Protein AF-A0A8S2AQG1-F1 (afdb_monomer_lite)

pLDDT: mean 76.65, std 21.78, range [26.56, 98.38]

Radius of gyration: 37.33 Å; chains: 1; bounding box: 83×59×108 Å

Structure (mmCIF, N/CA/C/O backbone):
data_AF-A0A8S2AQG1-F1
#
_entry.id   AF-A0A8S2AQG1-F1
#
loop_
_atom_site.group_PDB
_atom_site.id
_atom_site.type_symbol
_atom_site.label_atom_id
_atom_site.label_alt_id
_atom_site.label_comp_id
_atom_site.label_asym_id
_atom_site.label_entity_id
_atom_site.label_seq_id
_atom_site.pdbx_PDB_ins_code
_atom_site.Cartn_x
_atom_site.Cartn_y
_atom_site.Cartn_z
_atom_site.occupancy
_atom_site.B_iso_or_equiv
_atom_site.auth_seq_id
_atom_site.auth_comp_id
_atom_site.auth_asym_id
_atom_site.auth_atom_id
_atom_site.pdbx_PDB_model_num
ATOM 1 N N . MET A 1 1 ? 30.130 28.715 -13.729 1.00 34.88 1 MET A N 1
ATOM 2 C CA . MET A 1 1 ? 29.189 28.172 -14.731 1.00 34.88 1 MET A CA 1
ATOM 3 C C . MET A 1 1 ? 29.821 26.899 -15.253 1.00 34.88 1 MET A C 1
ATOM 5 O O . MET A 1 1 ? 30.945 26.994 -15.725 1.00 34.88 1 MET A O 1
ATOM 9 N N . ASN A 1 2 ? 29.183 25.737 -15.102 1.00 41.28 2 ASN A N 1
ATOM 10 C CA . ASN A 1 2 ? 29.690 24.523 -15.745 1.00 41.28 2 ASN A CA 1
ATOM 11 C C . ASN A 1 2 ? 29.276 24.550 -17.214 1.00 41.28 2 ASN A C 1
ATOM 13 O O . ASN A 1 2 ? 28.089 24.684 -17.506 1.00 41.28 2 ASN A O 1
ATOM 17 N N . GLU A 1 3 ? 30.237 24.403 -18.120 1.00 43.09 3 GLU A N 1
ATOM 18 C CA . GLU A 1 3 ? 29.934 24.082 -19.510 1.00 43.09 3 GLU A CA 1
ATOM 19 C C . GLU A 1 3 ? 29.379 22.656 -19.555 1.00 43.09 3 GLU A C 1
ATOM 21 O O . GLU A 1 3 ? 30.086 21.684 -19.279 1.00 43.09 3 GLU A O 1
ATOM 26 N N . THR A 1 4 ? 28.093 22.516 -19.870 1.00 50.84 4 THR A N 1
ATOM 27 C CA . THR A 1 4 ? 27.499 21.211 -20.144 1.00 50.84 4 THR A CA 1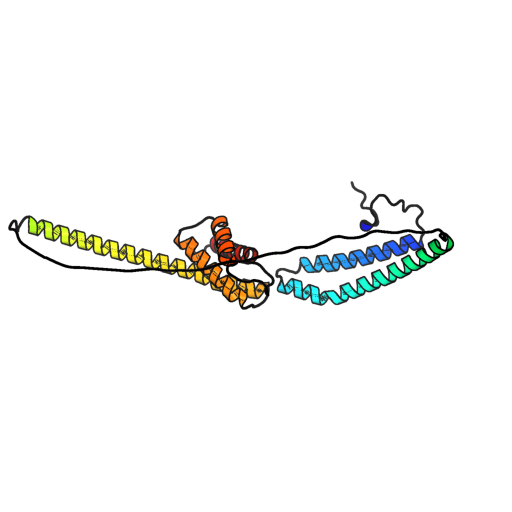
ATOM 28 C C . THR A 1 4 ? 28.125 20.660 -21.420 1.00 50.84 4 THR A C 1
ATOM 30 O O . THR A 1 4 ? 27.960 21.215 -22.507 1.00 50.84 4 THR A O 1
ATOM 33 N N . SER A 1 5 ? 28.893 19.574 -21.292 1.00 61.75 5 SER A N 1
ATOM 34 C CA . SER A 1 5 ? 29.561 18.946 -22.433 1.00 61.75 5 SER A CA 1
ATOM 35 C C . SER A 1 5 ? 28.539 18.601 -23.520 1.00 61.75 5 SER A C 1
ATOM 37 O O . SER A 1 5 ? 27.491 18.032 -23.219 1.00 61.75 5 SER A O 1
ATOM 39 N N . LYS A 1 6 ? 28.869 18.914 -24.785 1.00 72.94 6 LYS A N 1
ATOM 40 C CA . LYS A 1 6 ? 27.999 18.741 -25.970 1.00 72.94 6 LYS A CA 1
ATOM 41 C C . LYS A 1 6 ? 27.266 17.391 -25.999 1.00 72.94 6 LYS A C 1
ATOM 43 O O . LYS A 1 6 ? 26.114 17.334 -26.420 1.00 72.94 6 LYS A O 1
ATOM 48 N N . TRP A 1 7 ? 27.936 16.342 -25.522 1.00 80.50 7 TRP A N 1
ATOM 49 C CA . TRP A 1 7 ? 27.391 15.009 -25.285 1.00 80.50 7 TRP A CA 1
ATOM 50 C C . TRP A 1 7 ? 27.723 14.585 -23.850 1.00 80.50 7 TRP A C 1
ATOM 52 O O . TRP A 1 7 ? 28.860 14.220 -23.549 1.00 80.50 7 TRP A O 1
ATOM 62 N N . TRP A 1 8 ? 26.740 14.667 -22.953 1.00 78.25 8 TRP A N 1
ATOM 63 C CA . TRP A 1 8 ? 26.913 14.427 -21.512 1.00 78.25 8 TRP A CA 1
ATOM 64 C C . TRP A 1 8 ? 27.402 13.002 -21.196 1.00 78.25 8 TRP A C 1
ATOM 66 O O . TRP A 1 8 ? 28.219 12.807 -20.300 1.00 78.25 8 TRP A O 1
ATOM 76 N N . TRP A 1 9 ? 26.969 12.027 -21.997 1.00 79.25 9 TRP A N 1
ATOM 77 C CA . TRP A 1 9 ? 27.280 10.600 -21.889 1.00 79.25 9 TRP A CA 1
ATOM 78 C C . TRP A 1 9 ? 28.687 10.209 -22.381 1.00 79.25 9 TRP A C 1
ATOM 80 O O . TRP A 1 9 ? 29.098 9.069 -22.191 1.00 79.25 9 TRP A O 1
ATOM 90 N N . ILE A 1 10 ? 29.440 11.135 -22.991 1.00 71.06 10 ILE A N 1
ATOM 91 C CA . ILE A 1 10 ? 30.832 10.901 -23.428 1.00 71.06 10 ILE A CA 1
ATOM 92 C C . ILE A 1 10 ? 31.847 11.386 -22.374 1.00 71.06 10 ILE A C 1
ATOM 94 O O . ILE A 1 10 ? 32.982 10.921 -22.349 1.00 71.06 10 ILE A O 1
ATOM 98 N N . GLY A 1 11 ? 31.443 12.273 -21.459 1.00 62.81 11 GLY A N 1
ATOM 99 C CA . GLY A 1 11 ? 32.311 12.799 -20.403 1.00 62.81 11 GLY A CA 1
ATOM 100 C C . GLY A 1 11 ? 33.317 13.863 -20.872 1.00 62.81 11 GLY A C 1
ATOM 101 O O . GLY A 1 11 ? 33.675 13.971 -22.045 1.00 62.81 11 GLY A O 1
ATOM 102 N N . ALA A 1 12 ? 33.789 14.678 -19.924 1.00 61.03 12 ALA A N 1
ATOM 103 C CA . ALA A 1 12 ? 34.512 15.923 -20.210 1.00 61.03 12 ALA A CA 1
ATOM 104 C C . ALA A 1 12 ? 35.933 15.755 -20.799 1.00 61.03 12 ALA A C 1
ATOM 106 O O . ALA A 1 12 ? 36.482 16.710 -21.342 1.00 61.03 12 ALA A O 1
ATOM 107 N N . ASN A 1 13 ? 36.536 14.563 -20.716 1.00 56.25 13 ASN A N 1
ATOM 108 C CA . ASN A 1 13 ? 37.956 14.355 -21.041 1.00 56.25 13 ASN A CA 1
ATOM 109 C C . ASN A 1 13 ? 38.238 13.985 -22.514 1.00 56.25 13 ASN A C 1
ATOM 111 O O . ASN A 1 13 ? 39.394 13.773 -22.884 1.00 56.25 13 ASN A O 1
ATOM 115 N N . HIS A 1 14 ? 37.217 13.906 -23.372 1.00 57.69 14 HIS A N 1
ATOM 116 C CA . HIS A 1 14 ? 37.395 13.547 -24.782 1.00 57.69 14 HIS A CA 1
ATOM 117 C C . HIS A 1 14 ? 37.621 14.789 -25.652 1.00 57.69 14 HIS A C 1
ATOM 119 O O . HIS A 1 14 ? 36.714 15.589 -25.883 1.00 57.69 14 HIS A O 1
ATOM 125 N N . ASN A 1 15 ? 38.840 14.937 -26.181 1.00 58.34 15 ASN A N 1
ATOM 126 C CA . ASN A 1 15 ? 39.226 16.072 -27.022 1.00 58.34 15 ASN A CA 1
ATOM 127 C C . ASN A 1 15 ? 38.617 15.969 -28.438 1.00 58.34 15 ASN A C 1
ATOM 129 O O . ASN A 1 15 ? 39.263 15.553 -29.398 1.00 58.34 15 ASN A O 1
ATOM 133 N N . THR A 1 16 ? 37.346 16.352 -28.558 1.00 59.53 16 THR A N 1
ATOM 134 C CA . THR A 1 16 ? 36.545 16.265 -29.794 1.00 59.53 16 THR A CA 1
ATOM 135 C C . THR A 1 16 ? 36.916 17.293 -30.873 1.00 59.53 16 THR A C 1
ATOM 137 O O . THR A 1 16 ? 36.363 17.230 -31.970 1.00 59.53 16 THR A O 1
ATOM 140 N N . SER A 1 17 ? 37.867 18.200 -30.611 1.00 58.78 17 SER A N 1
ATOM 141 C CA . SER A 1 17 ? 38.255 19.301 -31.515 1.00 58.78 17 SER A CA 1
ATOM 142 C C . SER A 1 17 ? 38.684 18.856 -32.921 1.00 58.78 17 SER A C 1
ATOM 144 O O . SER A 1 17 ? 38.365 19.531 -33.894 1.00 58.78 17 SER A O 1
ATOM 146 N N . ASN A 1 18 ? 39.337 17.693 -33.035 1.00 60.47 18 ASN A N 1
ATOM 147 C CA . ASN A 1 18 ? 39.780 17.097 -34.303 1.00 60.47 18 ASN A CA 1
ATOM 148 C C . ASN A 1 18 ? 38.888 15.924 -34.771 1.00 60.47 18 ASN A C 1
ATOM 150 O O . ASN A 1 18 ? 39.301 15.111 -35.598 1.00 60.47 18 ASN A O 1
ATOM 154 N N . SER A 1 19 ? 37.668 15.801 -34.235 1.00 67.25 19 SER A N 1
ATOM 155 C CA . SER A 1 19 ? 36.697 14.784 -34.661 1.00 67.25 19 SER A CA 1
ATOM 156 C C . SER A 1 19 ? 36.199 15.050 -36.087 1.00 67.25 19 SER A C 1
ATOM 158 O O . SER A 1 19 ? 35.934 16.192 -36.466 1.00 67.25 19 SER A O 1
ATOM 160 N N . SER A 1 20 ? 36.034 13.995 -36.891 1.00 78.50 20 SER A N 1
ATOM 161 C CA . SER A 1 20 ? 35.621 14.136 -38.291 1.00 78.50 20 SER A CA 1
ATOM 162 C C . SER A 1 20 ? 34.205 14.732 -38.423 1.00 78.50 20 SER A C 1
ATOM 164 O O . SER A 1 20 ? 33.371 14.560 -37.524 1.00 78.50 20 SER A O 1
ATOM 166 N N . PRO A 1 21 ? 33.867 15.393 -39.551 1.00 78.50 21 PRO A N 1
ATOM 167 C CA . PRO A 1 21 ? 32.519 15.929 -39.765 1.00 78.50 21 PRO A CA 1
ATOM 168 C C . PRO A 1 21 ? 31.432 14.846 -39.704 1.00 78.50 21 PRO A C 1
ATOM 170 O O . PRO A 1 21 ? 30.365 15.060 -39.132 1.00 78.50 21 PRO A O 1
ATOM 173 N N . TRP A 1 22 ? 31.722 13.652 -40.235 1.00 80.62 22 TRP A N 1
ATOM 174 C CA . TRP A 1 22 ? 30.783 12.530 -40.237 1.00 80.62 22 TRP A CA 1
ATOM 175 C C . TRP A 1 22 ? 30.578 11.933 -38.836 1.00 80.62 22 TRP A C 1
ATOM 177 O O . TRP A 1 22 ? 29.450 11.579 -38.489 1.00 80.62 22 TRP A O 1
ATOM 187 N N . LEU A 1 23 ? 31.627 11.872 -38.005 1.00 79.00 23 LEU A N 1
ATOM 188 C CA . LEU A 1 23 ? 31.519 11.414 -36.618 1.00 79.00 23 LEU A CA 1
ATOM 189 C C . LEU A 1 23 ? 30.743 12.433 -35.776 1.00 79.00 23 LEU A C 1
ATOM 191 O O . LEU A 1 23 ? 29.823 12.049 -35.061 1.00 79.00 23 LEU A O 1
ATOM 195 N N . ASN A 1 24 ? 31.031 13.729 -35.937 1.00 81.12 24 ASN A N 1
ATOM 196 C CA . ASN A 1 24 ? 30.250 14.805 -35.321 1.00 81.12 24 ASN A CA 1
ATOM 197 C C . ASN A 1 24 ? 28.756 14.722 -35.670 1.00 81.12 24 ASN A C 1
ATOM 199 O O . ASN A 1 24 ? 27.926 14.810 -34.770 1.00 81.12 24 ASN A O 1
ATOM 203 N N . SER A 1 25 ? 28.415 14.518 -36.948 1.00 83.81 25 SER A N 1
ATOM 204 C CA . SER A 1 25 ? 27.016 14.374 -37.374 1.00 83.81 25 SER A CA 1
ATOM 205 C C . SER A 1 25 ? 26.358 13.123 -36.789 1.00 83.81 25 SER A C 1
ATOM 207 O O . SER A 1 25 ? 25.208 13.182 -36.366 1.00 83.81 25 SER A O 1
ATOM 209 N N . THR A 1 26 ? 27.081 11.999 -36.738 1.00 80.19 26 THR A N 1
ATOM 210 C CA . THR A 1 26 ? 26.550 10.729 -36.212 1.00 80.19 26 THR A CA 1
ATOM 211 C C . THR A 1 26 ? 26.292 10.823 -34.707 1.00 80.19 26 THR A C 1
ATOM 213 O O . THR A 1 26 ? 25.234 10.425 -34.238 1.00 80.19 26 THR A O 1
ATOM 216 N N . LEU A 1 27 ? 27.227 11.396 -33.943 1.00 82.44 27 LEU A N 1
ATOM 217 C CA . LEU A 1 27 ? 27.075 11.578 -32.497 1.00 82.44 27 LEU A CA 1
ATOM 218 C C . LEU A 1 27 ? 25.964 12.582 -32.147 1.00 82.44 27 LEU A C 1
ATOM 220 O O . LEU A 1 27 ? 25.296 12.412 -31.133 1.00 82.44 27 LEU A O 1
ATOM 224 N N . THR A 1 28 ? 25.715 13.593 -32.989 1.00 84.94 28 THR A N 1
ATOM 225 C CA . THR A 1 28 ? 24.568 14.502 -32.823 1.00 84.94 28 THR A CA 1
ATOM 226 C C . THR A 1 28 ? 23.219 13.821 -33.108 1.00 84.94 28 THR A C 1
ATOM 228 O O . THR A 1 28 ? 22.277 14.077 -32.364 1.00 84.94 28 THR A O 1
ATOM 231 N N . ASP A 1 29 ? 23.114 12.926 -34.100 1.00 84.00 29 ASP A N 1
ATOM 232 C CA . ASP A 1 29 ? 21.899 12.110 -34.322 1.00 84.00 29 ASP A CA 1
ATOM 233 C C . ASP A 1 29 ? 21.635 11.152 -33.147 1.00 84.00 29 ASP A C 1
ATOM 235 O O . ASP A 1 29 ? 20.534 11.122 -32.601 1.00 84.00 29 ASP A O 1
ATOM 239 N N . LEU A 1 30 ? 22.667 10.430 -32.692 1.00 82.88 30 LEU A N 1
ATOM 240 C CA . LEU A 1 30 ? 22.567 9.520 -31.544 1.00 82.88 30 LEU A CA 1
ATOM 241 C C . LEU A 1 30 ? 22.140 10.256 -30.261 1.00 82.88 30 LEU A C 1
ATOM 243 O O . LEU A 1 30 ? 21.283 9.766 -29.528 1.00 82.88 30 LEU A O 1
ATOM 247 N N . ASP A 1 31 ? 22.692 11.443 -30.003 1.00 84.88 31 ASP A N 1
ATOM 248 C CA . ASP A 1 31 ? 22.328 12.281 -28.856 1.00 84.88 31 ASP A CA 1
ATOM 249 C C . ASP A 1 31 ? 20.890 12.822 -28.946 1.00 84.88 31 ASP A C 1
ATOM 251 O O . ASP A 1 31 ? 20.173 12.809 -27.947 1.00 84.88 31 ASP A O 1
ATOM 255 N N . ALA A 1 32 ? 20.429 13.216 -30.138 1.00 86.06 32 ALA A N 1
ATOM 256 C CA . ALA A 1 32 ? 19.040 13.620 -30.359 1.00 86.06 32 ALA A CA 1
ATOM 257 C C . ALA A 1 32 ? 18.056 12.457 -30.135 1.00 86.06 32 ALA A C 1
ATOM 259 O O . ALA A 1 32 ? 17.065 12.625 -29.424 1.00 86.06 32 ALA A O 1
ATOM 260 N N . LYS A 1 33 ? 18.355 11.258 -30.661 1.00 84.62 33 LYS A N 1
ATOM 261 C CA . LYS A 1 33 ? 17.544 10.050 -30.422 1.00 84.62 33 LYS A CA 1
ATOM 262 C C . LYS A 1 33 ? 17.529 9.656 -28.944 1.00 84.62 33 LYS A C 1
ATOM 264 O O . LYS A 1 33 ? 16.470 9.343 -28.414 1.00 84.62 33 LYS A O 1
ATOM 269 N N . THR A 1 34 ? 18.671 9.743 -28.260 1.00 86.56 34 THR A N 1
ATOM 270 C CA . THR A 1 34 ? 18.771 9.470 -26.813 1.00 86.56 34 THR A CA 1
ATOM 271 C C . THR A 1 34 ? 17.936 10.459 -25.994 1.00 86.56 34 THR A C 1
ATOM 273 O O . THR A 1 34 ? 17.280 10.065 -25.035 1.00 86.56 34 THR A O 1
ATOM 276 N N . LYS A 1 35 ? 17.896 11.738 -26.386 1.00 86.38 35 LYS A N 1
ATOM 277 C CA . LYS A 1 35 ? 17.062 12.758 -25.731 1.00 86.38 35 LYS A CA 1
ATOM 278 C C . LYS A 1 35 ? 15.563 12.549 -25.956 1.00 86.38 35 LYS A C 1
ATOM 280 O O . LYS A 1 35 ? 14.801 12.759 -25.023 1.00 86.38 35 LYS A O 1
ATOM 285 N N . GLU A 1 36 ? 15.136 12.093 -27.133 1.00 87.00 36 GLU A N 1
ATOM 286 C CA . GLU A 1 36 ? 13.728 11.726 -27.371 1.00 87.00 36 GLU A CA 1
ATOM 287 C C . GLU A 1 36 ? 13.323 10.445 -26.615 1.00 87.00 36 GLU A C 1
ATOM 289 O O . GLU A 1 36 ? 12.195 10.361 -26.137 1.00 87.00 36 GLU A O 1
ATOM 294 N N . MET A 1 37 ? 14.232 9.475 -26.433 1.00 86.19 37 MET A N 1
ATOM 295 C CA . MET A 1 37 ? 13.995 8.336 -25.529 1.00 86.19 37 MET A CA 1
ATOM 296 C C . MET A 1 37 ? 13.789 8.794 -24.084 1.00 86.19 37 MET A C 1
ATOM 298 O O . MET A 1 37 ? 12.837 8.358 -23.448 1.00 86.19 37 MET A O 1
ATOM 302 N N . LEU A 1 38 ? 14.670 9.668 -23.581 1.00 86.19 38 LEU A N 1
ATOM 303 C CA . LEU A 1 38 ? 14.575 10.204 -22.221 1.00 86.19 38 LEU A CA 1
ATOM 304 C C . LEU A 1 38 ? 13.298 11.022 -22.033 1.00 86.19 38 LEU A C 1
ATOM 306 O O . LEU A 1 38 ? 12.562 10.740 -21.102 1.00 86.19 38 LEU A O 1
ATOM 310 N N . ARG A 1 39 ? 12.960 11.921 -22.969 1.00 85.69 39 ARG A N 1
ATOM 311 C CA . ARG A 1 39 ? 11.704 12.687 -22.924 1.00 85.69 39 ARG A CA 1
ATOM 312 C C . ARG A 1 39 ? 10.478 11.776 -22.826 1.00 85.69 39 ARG A C 1
ATOM 314 O O . ARG A 1 39 ? 9.582 12.060 -22.047 1.00 85.69 39 ARG A O 1
ATOM 321 N N . VAL A 1 40 ? 10.448 10.677 -23.587 1.00 81.31 40 VAL A N 1
ATOM 322 C CA . VAL A 1 40 ? 9.359 9.692 -23.488 1.00 81.31 40 VAL A CA 1
ATOM 323 C C . VAL A 1 40 ? 9.302 9.046 -22.109 1.00 81.31 40 VAL A C 1
ATOM 325 O O . VAL A 1 40 ? 8.200 8.805 -21.646 1.00 81.31 40 VAL A O 1
ATOM 328 N N . ILE A 1 41 ? 10.444 8.756 -21.476 1.00 80.75 41 ILE A N 1
ATOM 329 C CA . ILE A 1 41 ? 10.510 8.144 -20.139 1.00 80.75 41 ILE A CA 1
ATOM 330 C C . ILE A 1 41 ? 10.086 9.145 -19.057 1.00 80.75 41 ILE A C 1
ATOM 332 O O . ILE A 1 41 ? 9.243 8.796 -18.239 1.00 80.75 41 ILE A O 1
ATOM 336 N N . ASP A 1 42 ? 10.596 10.378 -19.095 1.00 79.69 42 ASP A N 1
ATOM 337 C CA . ASP A 1 42 ? 10.219 11.448 -18.161 1.00 79.69 42 ASP A CA 1
ATOM 338 C C . ASP A 1 42 ? 8.693 11.713 -18.228 1.00 79.69 42 ASP A C 1
ATOM 340 O O . ASP A 1 42 ? 8.024 11.828 -17.203 1.00 79.69 42 ASP A O 1
ATOM 344 N N . GLU A 1 43 ? 8.110 11.691 -19.436 1.00 73.94 43 GLU A N 1
ATOM 345 C CA . GLU A 1 43 ? 6.659 11.810 -19.668 1.00 73.94 43 GLU A CA 1
ATOM 346 C C . GLU A 1 43 ? 5.833 10.590 -19.182 1.00 73.94 43 GLU A C 1
ATOM 348 O O . GLU A 1 43 ? 4.614 10.705 -19.071 1.00 73.94 43 GLU A O 1
ATOM 353 N N . LEU A 1 44 ? 6.444 9.437 -18.849 1.00 66.31 44 LEU A N 1
ATOM 354 C CA . LEU A 1 44 ? 5.732 8.308 -18.212 1.00 66.31 44 LEU A CA 1
ATOM 355 C C . LEU A 1 44 ? 5.521 8.508 -16.709 1.00 66.31 44 LEU A C 1
ATOM 357 O O . LEU A 1 44 ? 4.528 8.013 -16.167 1.00 66.31 44 LEU A O 1
ATOM 361 N N . ASP A 1 45 ? 6.473 9.149 -16.029 1.00 62.66 45 ASP A N 1
ATOM 362 C CA . ASP A 1 45 ? 6.471 9.243 -14.568 1.00 62.66 45 ASP A CA 1
ATOM 363 C C . ASP A 1 45 ? 5.574 10.393 -14.069 1.00 62.66 45 ASP A C 1
ATOM 365 O O . ASP A 1 45 ? 4.872 10.212 -13.071 1.00 62.66 45 ASP A O 1
ATOM 369 N N . ASP A 1 46 ? 5.498 11.515 -14.800 1.00 62.47 46 ASP A N 1
ATOM 370 C CA . ASP A 1 46 ? 4.682 12.689 -14.431 1.00 62.47 46 ASP A CA 1
ATOM 371 C C . ASP A 1 46 ? 3.156 12.491 -14.616 1.00 62.47 46 ASP A C 1
ATOM 373 O O . ASP A 1 46 ? 2.372 13.012 -13.823 1.00 62.47 46 ASP A O 1
ATOM 377 N N . GLU A 1 47 ? 2.688 11.721 -15.611 1.00 59.62 47 GLU A N 1
ATOM 378 C CA . GLU A 1 47 ? 1.243 11.421 -15.784 1.00 59.62 47 GLU A CA 1
ATOM 379 C C . GLU A 1 47 ? 0.741 10.288 -14.854 1.00 59.62 47 GLU A C 1
ATOM 381 O O . GLU A 1 47 ? -0.440 9.917 -14.836 1.00 59.62 47 GLU A O 1
ATOM 386 N N . GLY A 1 48 ? 1.650 9.700 -14.076 1.00 60.78 48 GLY A N 1
ATOM 387 C CA . GLY A 1 48 ? 1.457 8.458 -13.344 1.00 60.78 48 GLY A CA 1
ATOM 388 C C . GLY A 1 48 ? 0.960 8.606 -11.907 1.00 60.78 48 GLY A C 1
ATOM 389 O O . GLY A 1 48 ? 1.568 7.976 -11.039 1.00 60.78 48 GLY A O 1
ATOM 390 N N . ASP A 1 49 ? -0.147 9.333 -11.657 1.00 71.31 49 ASP A N 1
ATOM 391 C CA . ASP A 1 49 ? -0.795 9.485 -10.321 1.00 71.31 49 ASP A CA 1
ATOM 392 C C . ASP A 1 49 ? -0.906 8.168 -9.531 1.00 71.31 49 ASP A C 1
ATOM 394 O O . ASP A 1 49 ? -0.997 8.167 -8.307 1.00 71.31 49 ASP A O 1
ATOM 398 N N . SER A 1 50 ? -0.995 7.057 -10.264 1.00 79.88 50 SER A N 1
ATOM 399 C CA . SER A 1 50 ? -1.298 5.730 -9.764 1.00 79.88 50 SER A CA 1
ATOM 400 C C . SER A 1 50 ? -0.513 4.663 -10.526 1.00 79.88 50 SER A C 1
ATOM 402 O O . SER A 1 50 ? -0.345 4.769 -11.747 1.00 79.88 50 SER A O 1
ATOM 404 N N . PHE A 1 51 ? -0.043 3.624 -9.832 1.00 84.19 51 PHE A N 1
ATOM 405 C CA . PHE A 1 51 ? 0.729 2.520 -10.405 1.00 84.19 51 PHE A CA 1
ATOM 406 C C . PHE A 1 51 ? 0.023 1.859 -11.598 1.00 84.19 51 PHE A C 1
ATOM 408 O O . PHE A 1 51 ? 0.657 1.660 -12.636 1.00 84.19 51 PHE A O 1
ATOM 415 N N . MET A 1 52 ? -1.288 1.601 -11.518 1.00 80.56 52 MET A N 1
ATOM 416 C CA . MET A 1 52 ? -2.059 1.028 -12.630 1.00 80.56 52 MET A CA 1
ATOM 417 C C . MET A 1 52 ? -2.031 1.928 -13.880 1.00 80.56 52 MET A C 1
ATOM 419 O O . MET A 1 52 ? -1.879 1.429 -15.000 1.00 80.56 52 MET A O 1
ATOM 423 N N . LYS A 1 53 ? -2.116 3.259 -13.708 1.00 82.06 53 LYS A N 1
ATOM 424 C CA . LYS A 1 53 ? -1.953 4.218 -14.816 1.00 82.06 53 LYS A CA 1
ATOM 425 C C . LYS A 1 53 ? -0.532 4.158 -15.376 1.00 82.06 53 LYS A C 1
ATOM 427 O O . LYS A 1 53 ? -0.367 4.006 -16.582 1.00 82.06 53 LYS A O 1
ATOM 432 N N . ARG A 1 54 ? 0.486 4.232 -14.512 1.00 83.25 54 ARG A N 1
ATOM 433 C CA . ARG A 1 54 ? 1.905 4.266 -14.908 1.00 83.25 54 ARG A CA 1
ATOM 434 C C . ARG A 1 54 ? 2.300 3.007 -15.688 1.00 83.25 54 ARG A C 1
ATOM 436 O O . ARG A 1 54 ? 2.898 3.103 -16.757 1.00 83.25 54 ARG A O 1
ATOM 443 N N . ALA A 1 55 ? 1.855 1.835 -15.229 1.00 83.38 55 ALA A N 1
ATOM 444 C CA . ALA A 1 55 ? 2.023 0.563 -15.931 1.00 83.38 55 ALA A CA 1
ATOM 445 C C . ALA A 1 55 ? 1.330 0.558 -17.309 1.00 83.38 55 ALA A C 1
ATOM 447 O O . ALA A 1 55 ? 1.927 0.127 -18.296 1.00 83.38 55 ALA A O 1
ATOM 448 N N . LYS A 1 56 ? 0.097 1.079 -17.407 1.00 83.94 56 LYS A N 1
ATOM 449 C CA . LYS A 1 56 ? -0.621 1.217 -18.686 1.00 83.94 56 LYS A CA 1
ATOM 450 C C . LYS A 1 56 ? 0.140 2.110 -19.673 1.00 83.94 56 LYS A C 1
ATOM 452 O O . LYS A 1 56 ? 0.393 1.673 -20.795 1.00 83.94 56 LYS A O 1
ATOM 457 N N . ILE A 1 57 ? 0.521 3.323 -19.267 1.00 84.62 57 ILE A N 1
ATOM 458 C CA . ILE A 1 57 ? 1.190 4.299 -20.146 1.00 84.62 57 ILE A CA 1
ATOM 459 C C . ILE A 1 57 ? 2.571 3.765 -20.577 1.00 84.62 57 ILE A C 1
ATOM 461 O O . ILE A 1 57 ? 2.950 3.914 -21.743 1.00 84.62 57 ILE A O 1
ATOM 465 N N . TYR A 1 58 ? 3.279 3.051 -19.689 1.00 84.12 58 TYR A N 1
ATOM 466 C CA . TYR A 1 58 ? 4.495 2.303 -20.027 1.00 84.12 58 TYR A CA 1
ATOM 467 C C . TYR A 1 58 ? 4.248 1.285 -21.151 1.00 84.12 58 TYR A C 1
ATOM 469 O O . TYR A 1 58 ? 4.933 1.337 -22.172 1.00 84.12 58 TYR A O 1
ATOM 477 N N . PHE A 1 59 ? 3.259 0.390 -21.021 1.00 86.25 59 PHE A N 1
ATOM 478 C CA . PHE A 1 59 ? 2.983 -0.621 -22.052 1.00 86.25 59 PHE A CA 1
ATOM 479 C C . PHE A 1 59 ? 2.482 -0.020 -23.375 1.00 86.25 59 PHE A C 1
ATOM 481 O O . PHE A 1 59 ? 2.806 -0.552 -24.437 1.00 86.25 59 PHE A O 1
ATOM 488 N N . GLU A 1 60 ? 1.756 1.101 -23.341 1.00 88.25 60 GLU A N 1
ATOM 489 C CA . GLU A 1 60 ? 1.332 1.830 -24.546 1.00 88.25 60 GLU A CA 1
ATOM 490 C C . GLU A 1 60 ? 2.518 2.493 -25.282 1.00 88.25 60 GLU A C 1
ATOM 492 O O . GLU A 1 60 ? 2.539 2.515 -26.514 1.00 88.25 60 GLU A O 1
ATOM 497 N N . ASN A 1 61 ? 3.543 2.966 -24.561 1.00 86.38 61 ASN A N 1
ATOM 498 C CA . ASN A 1 61 ? 4.742 3.586 -25.146 1.00 86.38 61 ASN A CA 1
ATOM 499 C C . ASN A 1 61 ? 5.898 2.610 -25.430 1.00 86.38 61 ASN A C 1
ATOM 501 O O . ASN A 1 61 ? 6.786 2.921 -26.229 1.00 86.38 61 ASN A O 1
ATOM 505 N N . MET A 1 62 ? 5.892 1.417 -24.834 1.00 89.94 62 MET A N 1
ATOM 506 C CA . MET A 1 62 ? 6.932 0.395 -24.996 1.00 89.94 62 MET A CA 1
ATOM 507 C C . MET A 1 62 ? 7.258 0.060 -26.473 1.00 89.94 62 MET A C 1
ATOM 509 O O . MET A 1 62 ? 8.447 -0.023 -26.795 1.00 89.94 62 MET A O 1
ATOM 513 N N . PRO A 1 63 ? 6.293 -0.008 -27.421 1.00 89.56 63 PRO A N 1
ATOM 514 C CA . PRO A 1 63 ? 6.597 -0.169 -28.848 1.00 89.56 63 PRO A CA 1
ATOM 515 C C . PRO A 1 63 ? 7.367 1.011 -29.463 1.00 89.56 63 PRO A C 1
ATOM 517 O O . PRO A 1 63 ? 8.262 0.794 -30.283 1.00 89.56 63 PRO A O 1
ATOM 520 N N . LYS A 1 64 ? 7.069 2.258 -29.057 1.00 87.44 64 LYS A N 1
ATOM 521 C CA . LYS A 1 64 ? 7.812 3.454 -29.499 1.00 87.44 64 LYS A CA 1
ATOM 522 C C . LYS A 1 64 ? 9.253 3.389 -28.991 1.00 87.44 64 LYS A C 1
ATOM 524 O O . LYS A 1 64 ? 10.184 3.635 -29.756 1.00 87.44 64 LYS A O 1
ATOM 529 N N . LEU A 1 65 ? 9.440 3.017 -27.723 1.00 89.50 65 LEU A N 1
ATOM 530 C CA . LEU A 1 65 ? 10.763 2.890 -27.113 1.00 89.50 65 LEU A CA 1
ATOM 531 C C . LEU A 1 65 ? 11.599 1.787 -27.785 1.00 89.50 65 LEU A C 1
ATOM 533 O O . LEU A 1 65 ? 12.746 2.044 -28.147 1.00 89.50 65 LEU A O 1
ATOM 537 N N . ILE A 1 66 ? 11.017 0.608 -28.051 1.00 91.50 66 ILE A N 1
ATOM 538 C CA . ILE A 1 66 ? 11.676 -0.470 -28.814 1.00 91.50 66 ILE A CA 1
ATOM 539 C C . ILE A 1 66 ? 12.114 0.023 -30.195 1.00 91.50 66 ILE A C 1
ATOM 541 O O . ILE A 1 66 ? 13.277 -0.154 -30.555 1.00 91.50 66 ILE A O 1
ATOM 545 N N . ALA A 1 67 ? 11.224 0.676 -30.951 1.00 91.44 67 ALA A N 1
ATOM 546 C CA . ALA A 1 67 ? 11.546 1.165 -32.290 1.00 91.44 67 ALA A CA 1
ATOM 547 C C . ALA A 1 67 ? 12.735 2.141 -32.274 1.00 91.44 67 ALA A C 1
ATOM 549 O O . ALA A 1 67 ? 13.651 2.005 -33.083 1.00 91.44 67 ALA A O 1
ATOM 550 N N . MET A 1 68 ? 12.775 3.073 -31.313 1.00 87.44 68 MET A N 1
ATOM 551 C CA . MET A 1 68 ? 13.905 3.995 -31.148 1.00 87.44 68 MET A CA 1
ATOM 552 C C . MET A 1 68 ? 15.204 3.268 -30.758 1.00 87.44 68 MET A C 1
ATOM 554 O O . MET A 1 68 ? 16.273 3.628 -31.253 1.00 87.44 68 MET A O 1
ATOM 558 N N . VAL A 1 69 ? 15.138 2.247 -29.894 1.00 91.19 69 VAL A N 1
ATOM 559 C CA . VAL A 1 69 ? 16.310 1.469 -29.446 1.00 91.19 69 VAL A CA 1
ATOM 560 C C . VAL A 1 69 ? 16.867 0.589 -30.566 1.00 91.19 69 VAL A C 1
ATOM 562 O O . VAL A 1 69 ? 18.086 0.513 -30.731 1.00 91.19 69 VAL A O 1
ATOM 565 N N . GLU A 1 70 ? 16.009 -0.014 -31.392 1.00 90.81 70 GLU A N 1
ATOM 566 C CA . GLU A 1 70 ? 16.442 -0.695 -32.614 1.00 90.81 70 GLU A CA 1
ATOM 567 C C . GLU A 1 70 ? 17.165 0.262 -33.567 1.00 90.81 70 GLU A C 1
ATOM 569 O O . GLU A 1 70 ? 18.215 -0.084 -34.109 1.00 90.81 70 GLU A O 1
ATOM 574 N N . ASP A 1 71 ? 16.635 1.470 -33.755 1.00 86.94 71 ASP A N 1
ATOM 575 C CA . ASP A 1 71 ? 17.222 2.492 -34.622 1.00 86.94 71 ASP A CA 1
ATOM 576 C C . ASP A 1 71 ? 18.594 2.964 -34.108 1.00 86.94 71 ASP A C 1
ATOM 578 O O . ASP A 1 71 ? 19.561 3.058 -34.871 1.00 86.94 71 ASP A O 1
ATOM 582 N N . LEU A 1 72 ? 18.711 3.174 -32.791 1.00 86.94 72 LEU A N 1
ATOM 583 C CA . LEU A 1 72 ? 19.970 3.480 -32.109 1.00 86.94 72 LEU A CA 1
ATOM 584 C C . LEU A 1 72 ? 20.989 2.343 -32.291 1.00 86.94 72 LEU A C 1
ATOM 586 O O . LEU A 1 72 ? 22.140 2.596 -32.654 1.00 86.94 72 LEU A O 1
ATOM 590 N N . TYR A 1 73 ? 20.565 1.086 -32.114 1.00 86.50 73 TYR A N 1
ATOM 591 C CA . TYR A 1 73 ? 21.410 -0.092 -32.318 1.00 86.50 73 TYR A CA 1
ATOM 592 C C . TYR A 1 73 ? 21.865 -0.234 -33.777 1.00 86.50 73 TYR A C 1
ATOM 594 O O . TYR A 1 73 ? 23.036 -0.525 -34.029 1.00 86.50 73 TYR A O 1
ATOM 602 N N . ARG A 1 74 ? 20.982 0.013 -34.755 1.00 87.00 74 ARG A N 1
ATOM 603 C CA . ARG A 1 74 ? 21.302 -0.009 -36.195 1.00 87.00 74 ARG A CA 1
ATOM 604 C C . ARG A 1 74 ? 22.347 1.060 -36.542 1.00 87.00 74 ARG A C 1
ATOM 606 O O . ARG A 1 74 ? 23.355 0.732 -37.177 1.00 87.00 74 ARG A O 1
ATOM 613 N N . SER A 1 75 ? 22.173 2.295 -36.063 1.00 85.25 75 SER A N 1
ATOM 614 C CA . SER A 1 75 ? 23.157 3.378 -36.226 1.00 85.25 75 SER A CA 1
ATOM 615 C C . SER A 1 75 ? 24.492 3.057 -35.543 1.00 85.25 75 SER A C 1
ATOM 617 O O . SER A 1 75 ? 25.544 3.144 -36.184 1.00 85.25 75 SER A O 1
ATOM 619 N N . HIS A 1 76 ? 24.474 2.616 -34.281 1.00 83.00 76 HIS A N 1
ATOM 620 C CA . HIS A 1 76 ? 25.684 2.255 -33.539 1.00 83.00 76 HIS A CA 1
ATOM 621 C C . HIS A 1 76 ? 26.431 1.078 -34.185 1.00 83.00 76 HIS A C 1
ATOM 623 O O . HIS A 1 76 ? 27.649 1.127 -34.333 1.00 83.00 76 HIS A O 1
ATOM 629 N N . ARG A 1 77 ? 25.723 0.047 -34.661 1.00 85.38 77 ARG A N 1
ATOM 630 C CA . ARG A 1 77 ? 26.329 -1.083 -35.379 1.00 85.38 77 ARG A CA 1
ATOM 631 C C . ARG A 1 77 ? 26.973 -0.643 -36.696 1.00 85.38 77 ARG A C 1
ATOM 633 O O . ARG A 1 77 ? 28.057 -1.122 -37.015 1.00 85.38 77 ARG A O 1
ATOM 640 N N . SER A 1 78 ? 26.367 0.294 -37.431 1.00 85.19 78 SER A N 1
ATOM 641 C CA . SER A 1 78 ? 26.982 0.879 -38.634 1.00 85.19 78 SER A CA 1
ATOM 642 C C . SER A 1 78 ? 28.238 1.700 -38.310 1.00 85.19 78 SER A C 1
ATOM 644 O O . SER A 1 78 ? 29.216 1.649 -39.059 1.00 85.19 78 SER A O 1
ATOM 646 N N . LEU A 1 79 ? 28.233 2.443 -37.198 1.00 83.31 79 LEU A N 1
ATOM 647 C CA . LEU A 1 79 ? 29.393 3.184 -36.692 1.00 83.31 79 LEU A CA 1
ATOM 648 C C . LEU A 1 79 ? 30.529 2.231 -36.284 1.00 83.31 79 LEU A C 1
ATOM 650 O O . LEU A 1 79 ? 31.654 2.392 -36.757 1.00 83.31 79 LEU A O 1
ATOM 654 N N . ALA A 1 80 ? 30.219 1.202 -35.492 1.00 80.25 80 ALA A N 1
ATOM 655 C CA . ALA A 1 80 ? 31.161 0.168 -35.074 1.00 80.25 80 ALA A CA 1
ATOM 656 C C . ALA A 1 80 ? 31.767 -0.566 -36.279 1.00 80.25 80 ALA A C 1
ATOM 658 O O . ALA A 1 80 ? 32.981 -0.643 -36.381 1.00 80.25 80 ALA A O 1
ATOM 659 N N . GLN A 1 81 ? 30.968 -0.977 -37.270 1.00 83.25 81 GLN A N 1
ATOM 660 C CA . GLN A 1 81 ? 31.481 -1.618 -38.491 1.00 83.25 81 GLN A CA 1
ATOM 661 C C . GLN A 1 81 ? 32.457 -0.727 -39.281 1.00 83.25 81 GLN A C 1
ATOM 663 O O . GLN A 1 81 ? 33.449 -1.223 -39.812 1.00 83.25 81 GLN A O 1
ATOM 668 N N . LYS A 1 82 ? 32.220 0.591 -39.351 1.00 80.88 82 LYS A N 1
ATOM 669 C CA . LYS A 1 82 ? 33.164 1.546 -39.968 1.00 80.88 82 LYS A CA 1
ATOM 670 C C . LYS A 1 82 ? 34.456 1.672 -39.151 1.00 80.88 82 LYS A C 1
ATOM 672 O O . LYS A 1 82 ? 35.533 1.795 -39.731 1.00 80.88 82 LYS A O 1
ATOM 677 N N . HIS A 1 83 ? 34.355 1.613 -37.825 1.00 77.81 83 HIS A N 1
ATOM 678 C CA . HIS A 1 83 ? 35.499 1.638 -36.916 1.00 77.81 83 HIS A CA 1
ATOM 679 C C . HIS A 1 83 ? 36.311 0.331 -36.959 1.00 77.81 83 HIS A C 1
ATOM 681 O O . HIS A 1 83 ? 37.533 0.376 -37.040 1.00 77.81 83 HIS A O 1
ATOM 687 N N . ASP A 1 84 ? 35.652 -0.826 -37.021 1.00 76.56 84 ASP A N 1
ATOM 688 C CA . ASP A 1 84 ? 36.279 -2.141 -37.174 1.00 76.56 84 ASP A CA 1
ATOM 689 C C . ASP A 1 84 ? 37.012 -2.266 -38.511 1.00 76.56 84 ASP A C 1
ATOM 691 O O . ASP A 1 84 ? 38.065 -2.891 -38.574 1.00 76.56 84 ASP A O 1
ATOM 695 N N . LEU A 1 85 ? 36.510 -1.639 -39.582 1.00 78.44 85 LEU A N 1
ATOM 696 C CA . LEU A 1 85 ? 37.242 -1.540 -40.848 1.00 78.44 85 LEU A CA 1
ATOM 697 C C . LEU A 1 85 ? 38.537 -0.724 -40.683 1.00 78.44 85 LEU A C 1
ATOM 699 O O . LEU A 1 85 ? 39.586 -1.177 -41.135 1.00 78.44 85 LEU A O 1
ATOM 703 N N . LEU A 1 86 ? 38.495 0.410 -39.971 1.00 73.75 86 LEU A N 1
ATOM 704 C CA . LEU A 1 86 ? 39.676 1.232 -39.651 1.00 73.75 86 LEU A CA 1
ATOM 705 C C . LEU A 1 86 ? 40.682 0.501 -38.732 1.00 73.75 86 LEU A C 1
ATOM 707 O O . LEU A 1 86 ? 41.894 0.535 -38.979 1.00 73.75 86 LEU A O 1
ATOM 711 N N . ILE A 1 87 ? 40.204 -0.223 -37.714 1.00 69.62 87 ILE A N 1
ATOM 712 C CA . ILE A 1 87 ? 41.043 -1.067 -36.845 1.00 69.62 87 ILE A CA 1
ATOM 713 C C . ILE A 1 87 ? 41.625 -2.247 -37.630 1.00 69.62 87 ILE A C 1
ATOM 715 O O . ILE A 1 87 ? 42.805 -2.558 -37.493 1.00 69.62 87 ILE A O 1
ATOM 719 N N . LYS A 1 88 ? 40.853 -2.899 -38.502 1.00 71.31 88 LYS A N 1
ATOM 720 C CA . LYS A 1 88 ? 41.336 -4.047 -39.284 1.00 71.31 88 LYS A CA 1
ATOM 721 C C . LYS A 1 88 ? 42.335 -3.644 -40.372 1.00 71.31 88 LYS A C 1
ATOM 723 O O . LYS A 1 88 ? 43.169 -4.462 -40.747 1.00 71.31 88 LYS A O 1
ATOM 728 N N . THR A 1 89 ? 42.329 -2.382 -40.810 1.00 57.31 89 THR A N 1
ATOM 729 C CA . THR A 1 89 ? 43.427 -1.796 -41.600 1.00 57.31 89 THR A CA 1
ATOM 730 C C . THR A 1 89 ? 44.673 -1.418 -40.782 1.00 57.31 89 THR A C 1
ATOM 732 O O . THR A 1 89 ? 45.640 -0.950 -41.374 1.00 57.31 89 THR A O 1
ATOM 735 N N . SER A 1 90 ? 44.691 -1.606 -39.452 1.00 56.88 90 SER A N 1
ATOM 736 C CA . SER A 1 90 ? 45.805 -1.174 -38.584 1.00 56.88 90 SER A CA 1
ATOM 737 C C . SER A 1 90 ? 46.300 -2.180 -37.525 1.00 56.88 90 SER A C 1
ATOM 739 O O . SER A 1 90 ? 47.454 -2.068 -37.117 1.00 56.88 90 SER A O 1
ATOM 741 N N . SER A 1 91 ? 45.508 -3.170 -37.090 1.00 50.22 91 SER A N 1
ATOM 742 C CA . SER A 1 91 ? 45.847 -4.033 -35.941 1.00 50.22 91 SER A CA 1
ATOM 743 C C . SER A 1 91 ? 45.780 -5.539 -36.239 1.00 50.22 91 SER A C 1
ATOM 745 O O . SER A 1 91 ? 44.789 -6.214 -35.964 1.00 50.22 91 SER A O 1
ATOM 747 N N . LEU A 1 92 ? 46.879 -6.090 -36.762 1.00 50.69 92 LEU A N 1
ATOM 748 C CA . LEU A 1 92 ? 47.111 -7.538 -36.912 1.00 50.69 92 LEU A CA 1
ATOM 749 C C . LEU A 1 92 ? 47.936 -8.122 -35.733 1.00 50.69 92 LEU A C 1
ATOM 751 O O . LEU A 1 92 ? 48.708 -9.057 -35.923 1.00 50.69 92 LEU A O 1
ATOM 755 N N . ASN A 1 93 ? 47.784 -7.573 -34.513 1.00 45.31 93 ASN A N 1
ATOM 756 C CA . ASN A 1 93 ? 48.745 -7.726 -33.402 1.00 45.31 93 ASN A CA 1
ATOM 757 C C . ASN A 1 93 ? 48.155 -8.252 -32.049 1.00 45.31 93 ASN A C 1
ATOM 759 O O . ASN A 1 93 ? 48.080 -7.496 -31.086 1.00 45.31 93 ASN A O 1
ATOM 763 N N . SER A 1 94 ? 47.858 -9.562 -31.956 1.00 38.41 94 SER A N 1
ATOM 764 C CA . SER A 1 94 ? 47.960 -10.448 -30.746 1.00 38.41 94 SER A CA 1
ATOM 765 C C . SER A 1 94 ? 47.086 -10.252 -29.458 1.00 38.41 94 SER A C 1
ATOM 767 O O . SER A 1 94 ? 46.699 -9.145 -29.109 1.00 38.41 94 SER A O 1
ATOM 769 N N . ASN A 1 95 ? 46.786 -11.353 -28.721 1.00 39.09 95 ASN A N 1
ATOM 770 C CA . ASN A 1 95 ? 45.968 -11.516 -27.466 1.00 39.09 95 ASN A CA 1
ATOM 771 C C . ASN A 1 95 ? 46.202 -12.963 -26.873 1.00 39.09 95 ASN A C 1
ATOM 773 O O . ASN A 1 95 ? 46.793 -13.753 -27.606 1.00 39.09 95 ASN A O 1
ATOM 777 N N . SER A 1 96 ? 45.765 -13.481 -25.692 1.00 44.50 96 SER A N 1
ATOM 778 C CA . SER A 1 96 ? 45.292 -13.010 -24.347 1.00 44.50 96 SER A CA 1
ATOM 779 C C . SER A 1 96 ? 44.973 -14.242 -23.410 1.00 44.50 96 SER A C 1
ATOM 781 O O . SER A 1 96 ? 45.237 -15.364 -23.835 1.00 44.50 96 SER A O 1
ATOM 783 N N . HIS A 1 97 ? 44.347 -14.052 -22.218 1.00 36.47 97 HIS A N 1
ATOM 784 C CA . HIS A 1 97 ? 43.598 -15.041 -21.355 1.00 36.47 97 HIS A CA 1
ATOM 785 C C . HIS A 1 97 ? 44.373 -16.070 -20.453 1.00 36.47 97 HIS A C 1
ATOM 787 O O . HIS A 1 97 ? 45.537 -16.324 -20.737 1.00 36.47 97 HIS A O 1
ATOM 793 N N . ASN A 1 98 ? 43.842 -16.736 -19.380 1.00 48.41 98 ASN A N 1
ATOM 794 C CA . ASN A 1 98 ? 42.699 -16.547 -18.410 1.00 48.41 98 ASN A CA 1
ATOM 795 C C . ASN A 1 98 ? 42.771 -17.455 -17.099 1.00 48.41 98 ASN A C 1
ATOM 797 O O . ASN A 1 98 ? 43.863 -17.581 -16.558 1.00 48.41 98 ASN A O 1
ATOM 801 N N . SER A 1 99 ? 41.650 -17.960 -16.495 1.00 42.97 99 SER A N 1
ATOM 802 C CA . SER A 1 99 ? 41.419 -18.186 -15.011 1.00 42.97 99 SER A CA 1
ATOM 803 C C . SER A 1 99 ? 40.479 -19.392 -14.586 1.00 42.97 99 SER A C 1
ATOM 805 O O . SER A 1 99 ? 39.996 -20.062 -15.493 1.00 42.97 99 SER A O 1
ATOM 807 N N . SER A 1 100 ? 40.223 -19.698 -13.272 1.00 51.81 100 SER A N 1
ATOM 808 C CA . SER A 1 100 ? 39.211 -20.643 -12.611 1.00 51.81 100 SER A CA 1
ATOM 809 C C . SER A 1 100 ? 39.430 -20.789 -11.050 1.00 51.81 100 SER A C 1
ATOM 811 O O . SER A 1 100 ? 40.484 -20.315 -10.632 1.00 51.81 100 SER A O 1
ATOM 813 N N . THR A 1 101 ? 38.696 -21.481 -10.117 1.00 33.56 101 THR A N 1
ATOM 814 C CA . THR A 1 101 ? 37.256 -21.830 -9.758 1.00 33.56 101 THR A CA 1
ATOM 815 C C . THR A 1 101 ? 37.198 -22.557 -8.339 1.00 33.56 101 THR A C 1
ATOM 817 O O . THR A 1 101 ? 38.277 -22.868 -7.835 1.00 33.56 101 THR A O 1
ATOM 820 N N . CYS A 1 102 ? 36.035 -22.804 -7.663 1.00 37.81 102 CYS A N 1
ATOM 821 C CA . CYS A 1 102 ? 35.859 -23.079 -6.185 1.00 37.81 102 CYS A CA 1
ATOM 822 C C . CYS A 1 102 ? 34.798 -24.185 -5.733 1.00 37.81 102 CYS A C 1
ATOM 824 O O . CYS A 1 102 ? 34.606 -25.151 -6.469 1.00 37.81 102 CYS A O 1
ATOM 826 N N . ASP A 1 103 ? 34.139 -24.002 -4.541 1.00 34.88 103 ASP A N 1
ATOM 827 C CA . ASP A 1 103 ? 32.794 -24.474 -4.004 1.00 34.88 103 ASP A CA 1
ATOM 828 C C . ASP A 1 103 ? 32.672 -25.833 -3.199 1.00 34.88 103 ASP A C 1
ATOM 830 O O . ASP A 1 103 ? 33.609 -26.624 -3.271 1.00 34.88 103 ASP A O 1
ATOM 834 N N . GLU A 1 104 ? 31.676 -26.215 -2.332 1.00 34.62 104 GLU A N 1
ATOM 835 C CA . GLU A 1 104 ? 30.278 -25.771 -1.948 1.00 34.62 104 GLU A CA 1
ATOM 836 C C . GLU A 1 104 ? 29.834 -26.049 -0.426 1.00 34.62 104 GLU A C 1
ATOM 838 O O . GLU A 1 104 ? 30.635 -25.755 0.460 1.00 34.62 104 GLU A O 1
ATOM 843 N N . LEU A 1 105 ? 28.594 -26.526 -0.067 1.00 32.50 105 LEU A N 1
ATOM 844 C CA . LEU A 1 105 ? 27.921 -26.574 1.301 1.00 32.50 105 LEU A CA 1
ATOM 845 C C . LEU A 1 105 ? 27.527 -28.014 1.834 1.00 32.50 105 LEU A C 1
ATOM 847 O O . LEU A 1 105 ? 28.236 -28.943 1.461 1.00 32.50 105 LEU A O 1
ATOM 851 N N . ARG A 1 106 ? 26.546 -28.406 2.721 1.00 32.06 106 ARG A N 1
ATOM 852 C CA . ARG A 1 106 ? 25.323 -27.945 3.517 1.00 32.06 106 ARG A CA 1
ATOM 853 C C . ARG A 1 106 ? 24.987 -29.056 4.619 1.00 32.06 106 ARG A C 1
ATOM 855 O O . ARG A 1 106 ? 25.683 -30.062 4.553 1.00 32.06 106 ARG A O 1
ATOM 862 N N . SER A 1 107 ? 24.041 -29.163 5.607 1.00 33.47 107 SER A N 1
ATOM 863 C CA . SER A 1 107 ? 22.921 -28.454 6.350 1.00 33.47 107 SER A CA 1
ATOM 864 C C . SER A 1 107 ? 22.739 -29.084 7.801 1.00 33.47 107 SER A C 1
ATOM 866 O O . SER A 1 107 ? 23.785 -29.495 8.292 1.00 33.47 107 SER A O 1
ATOM 868 N N . GLU A 1 108 ? 21.657 -29.284 8.626 1.00 31.41 108 GLU A N 1
ATOM 869 C CA . GLU A 1 108 ? 20.138 -29.202 8.773 1.00 31.41 108 GLU A CA 1
ATOM 870 C C . GLU A 1 108 ? 19.782 -29.241 10.347 1.00 31.41 108 GLU A C 1
ATOM 872 O O . GLU A 1 108 ? 20.749 -29.037 11.077 1.00 31.41 108 GLU A O 1
ATOM 877 N N . LEU A 1 109 ? 18.642 -29.483 11.088 1.00 26.56 109 LEU A N 1
ATOM 878 C CA . LEU A 1 109 ? 17.163 -29.833 11.046 1.00 26.56 109 LEU A CA 1
ATOM 879 C C . LEU A 1 109 ? 16.464 -29.623 12.482 1.00 26.56 109 LEU A C 1
ATOM 881 O O . LEU A 1 109 ? 17.201 -29.313 13.415 1.00 26.56 109 LEU A O 1
ATOM 885 N N . CYS A 1 110 ? 15.125 -29.825 12.705 1.00 26.97 110 CYS A N 1
ATOM 886 C CA . CYS A 1 110 ? 14.303 -29.639 13.981 1.00 26.97 110 CYS A CA 1
ATOM 887 C C . CYS A 1 110 ? 13.331 -30.845 14.346 1.00 26.97 110 CYS A C 1
ATOM 889 O O . CYS A 1 110 ? 13.465 -31.853 13.656 1.00 26.97 110 CYS A O 1
ATOM 891 N N . GLU A 1 111 ? 12.351 -30.934 15.310 1.00 34.09 111 GLU A N 1
ATOM 892 C CA . GLU A 1 111 ? 11.646 -30.063 16.340 1.00 34.09 111 GLU A CA 1
ATOM 893 C C . GLU A 1 111 ? 11.339 -30.809 17.725 1.00 34.09 111 GLU A C 1
ATOM 895 O O . GLU A 1 111 ? 12.325 -31.335 18.232 1.00 34.09 111 GLU A O 1
ATOM 900 N N . GLU A 1 112 ? 10.209 -30.967 18.504 1.00 28.02 112 GLU A N 1
ATOM 901 C CA . GLU A 1 112 ? 8.696 -30.806 18.522 1.00 28.02 112 GLU A CA 1
ATOM 902 C C . GLU A 1 112 ? 8.046 -30.824 20.001 1.00 28.02 112 GLU A C 1
ATOM 904 O O . GLU A 1 112 ? 8.753 -31.182 20.940 1.00 28.02 112 GLU A O 1
ATOM 909 N N . THR A 1 113 ? 6.701 -30.607 20.213 1.00 27.70 113 THR A N 1
ATOM 910 C CA . THR A 1 113 ? 5.749 -30.980 21.381 1.00 27.70 113 THR A CA 1
ATOM 911 C C . THR A 1 113 ? 5.729 -30.226 22.779 1.00 27.70 113 THR A C 1
ATOM 913 O O . THR A 1 113 ? 6.723 -29.569 23.061 1.00 27.70 113 THR A O 1
ATOM 916 N N . GLU A 1 114 ? 4.754 -30.235 23.766 1.00 31.14 114 GLU A N 1
ATOM 917 C CA . GLU A 1 114 ? 3.254 -30.474 23.977 1.00 31.14 114 GLU A CA 1
ATOM 918 C C . GLU A 1 114 ? 2.681 -30.097 25.434 1.00 31.14 114 GLU A C 1
ATOM 920 O O . GLU A 1 114 ? 3.485 -29.817 26.323 1.00 31.14 114 GLU A O 1
ATOM 925 N N . SER A 1 115 ? 1.337 -30.192 25.709 1.00 27.20 115 SER A N 1
ATOM 926 C CA . SER A 1 115 ? 0.521 -30.152 27.013 1.00 27.20 115 SER A CA 1
ATOM 927 C C . SER A 1 115 ? 0.179 -28.777 27.705 1.00 27.20 115 SER A C 1
ATOM 929 O O . SER A 1 115 ? 0.785 -27.784 27.316 1.00 27.20 115 SER A O 1
ATOM 931 N N . ASP A 1 116 ? -0.744 -28.513 28.689 1.00 26.75 116 ASP A N 1
ATOM 932 C CA . ASP A 1 116 ? -1.739 -29.178 29.633 1.00 26.75 116 ASP A CA 1
ATOM 933 C C . ASP A 1 116 ? -2.910 -28.153 30.021 1.00 26.75 116 ASP A C 1
ATOM 935 O O . ASP A 1 116 ? -2.952 -27.127 29.343 1.00 26.75 116 ASP A O 1
ATOM 939 N N . GLY A 1 117 ? -3.909 -28.173 30.968 1.00 27.23 117 GLY A N 1
ATOM 940 C CA . GLY A 1 117 ? -4.366 -28.900 32.210 1.00 27.23 117 GLY A CA 1
ATOM 941 C C . GLY A 1 117 ? -5.726 -28.343 32.840 1.00 27.23 117 GLY A C 1
ATOM 942 O O . GLY A 1 117 ? -6.435 -27.623 32.139 1.00 27.23 117 GLY A O 1
ATOM 943 N N . GLU A 1 118 ? -6.124 -28.621 34.122 1.00 27.97 118 GLU A N 1
ATOM 944 C CA . GLU A 1 118 ? -7.444 -28.264 34.819 1.00 27.97 118 GLU A CA 1
ATOM 945 C C . GLU A 1 118 ? -7.320 -27.715 36.312 1.00 27.97 118 GLU A C 1
ATOM 947 O O . GLU A 1 118 ? -6.184 -27.451 36.698 1.00 27.97 118 GLU A O 1
ATOM 952 N N . ALA A 1 119 ? -8.287 -27.430 37.252 1.00 29.05 119 ALA A N 1
ATOM 953 C CA . ALA A 1 119 ? -9.719 -27.791 37.579 1.00 29.05 119 ALA A CA 1
ATOM 954 C C . ALA A 1 119 ? -10.520 -26.759 38.514 1.00 29.05 119 ALA A C 1
ATOM 956 O O . ALA A 1 119 ? -10.186 -25.576 38.524 1.00 29.05 119 ALA A O 1
ATOM 957 N N . VAL A 1 120 ? -11.563 -27.171 39.310 1.00 31.02 120 VAL A N 1
ATOM 958 C CA . VAL A 1 120 ? -12.556 -26.364 40.158 1.00 31.02 120 VAL A CA 1
ATOM 959 C C . VAL A 1 120 ? -12.798 -26.914 41.625 1.00 31.02 120 VAL A C 1
ATOM 961 O O . VAL A 1 120 ? -12.096 -27.860 41.966 1.00 31.02 120 VAL A O 1
ATOM 964 N N . ASN A 1 121 ? -13.666 -26.492 42.605 1.00 28.56 121 ASN A N 1
ATOM 965 C CA . ASN A 1 121 ? -14.896 -25.626 42.781 1.00 28.56 121 ASN A CA 1
ATOM 966 C C . ASN A 1 121 ? -14.902 -24.764 44.126 1.00 28.56 121 ASN A C 1
ATOM 968 O O . ASN A 1 121 ? -13.863 -24.154 44.347 1.00 28.56 121 ASN A O 1
ATOM 972 N N . GLU A 1 122 ? -15.858 -24.539 45.090 1.00 30.23 122 GLU A N 1
ATOM 973 C CA . GLU A 1 122 ? -17.195 -25.062 45.573 1.00 30.23 122 GLU A CA 1
ATOM 974 C C . GLU A 1 122 ? -18.084 -24.001 46.384 1.00 30.23 122 GLU A C 1
ATOM 976 O O . GLU A 1 122 ? -18.177 -22.869 45.912 1.00 30.23 122 GLU A O 1
ATOM 981 N N . LYS A 1 123 ? -18.788 -24.294 47.530 1.00 31.19 123 LYS A N 1
ATOM 982 C CA . LYS A 1 123 ? -20.066 -23.608 47.991 1.00 31.19 123 LYS A CA 1
ATOM 983 C C . LYS A 1 123 ? -20.368 -23.191 49.485 1.00 31.19 123 LYS A C 1
ATOM 985 O O . LYS A 1 123 ? -20.009 -23.893 50.422 1.00 31.19 123 LYS A O 1
ATOM 990 N N . ASP A 1 124 ? -21.201 -22.124 49.607 1.00 32.19 124 ASP A N 1
ATOM 991 C CA . ASP A 1 124 ? -22.312 -21.695 50.545 1.00 32.19 124 ASP A CA 1
ATOM 992 C C . ASP A 1 124 ? -22.265 -21.631 52.117 1.00 32.19 124 ASP A C 1
ATOM 994 O O . ASP A 1 124 ? -22.024 -22.643 52.767 1.00 32.19 124 ASP A O 1
ATOM 998 N N . GLN A 1 125 ? -22.754 -20.508 52.727 1.00 32.78 125 GLN A N 1
ATOM 999 C CA . GLN A 1 125 ? -23.745 -20.440 53.863 1.00 32.78 125 GLN A CA 1
ATOM 1000 C C . GLN A 1 125 ? -24.223 -19.002 54.276 1.00 32.78 125 GLN A C 1
ATOM 1002 O O . GLN A 1 125 ? -23.661 -18.015 53.808 1.00 32.78 125 GLN A O 1
ATOM 1007 N N . ILE A 1 126 ? -25.284 -18.876 55.116 1.00 36.22 126 ILE A N 1
ATOM 1008 C CA . ILE A 1 126 ? -26.002 -17.622 55.520 1.00 36.22 126 ILE A CA 1
ATOM 1009 C C . ILE A 1 126 ? -26.430 -17.656 57.014 1.00 36.22 126 ILE A C 1
ATOM 1011 O O . ILE A 1 126 ? -26.920 -18.697 57.451 1.00 36.22 126 ILE A O 1
ATOM 1015 N N . ILE A 1 127 ? -26.338 -16.535 57.764 1.00 33.91 127 ILE A N 1
ATOM 1016 C CA . ILE A 1 127 ? -26.968 -16.307 59.098 1.00 33.91 127 ILE A CA 1
ATOM 1017 C C . ILE A 1 127 ? -27.366 -14.816 59.272 1.00 33.91 127 ILE A C 1
ATOM 1019 O O . ILE A 1 127 ? -26.633 -13.935 58.831 1.00 33.91 127 ILE A O 1
ATOM 1023 N N . GLU A 1 128 ? -28.481 -14.541 59.963 1.00 37.09 128 GLU A N 1
ATOM 1024 C CA . GLU A 1 128 ? -28.988 -13.216 60.400 1.00 37.09 128 GLU A CA 1
ATOM 1025 C C . GLU A 1 128 ? -29.523 -13.343 61.865 1.00 37.09 128 GLU A C 1
ATOM 1027 O O . GLU A 1 128 ? -29.615 -14.469 62.357 1.00 37.09 128 GLU A O 1
ATOM 1032 N N . PHE A 1 129 ? -29.875 -12.332 62.683 1.00 37.06 129 PHE A N 1
ATOM 1033 C CA . PHE A 1 129 ? -30.140 -10.881 62.540 1.00 37.06 129 PHE A CA 1
ATOM 1034 C C . PHE A 1 129 ? -29.647 -10.109 63.809 1.00 37.06 129 PHE A C 1
ATOM 1036 O O . PHE A 1 129 ? -29.090 -10.720 64.721 1.00 37.06 129 PHE A O 1
ATOM 1043 N N . GLY A 1 130 ? -29.925 -8.798 63.9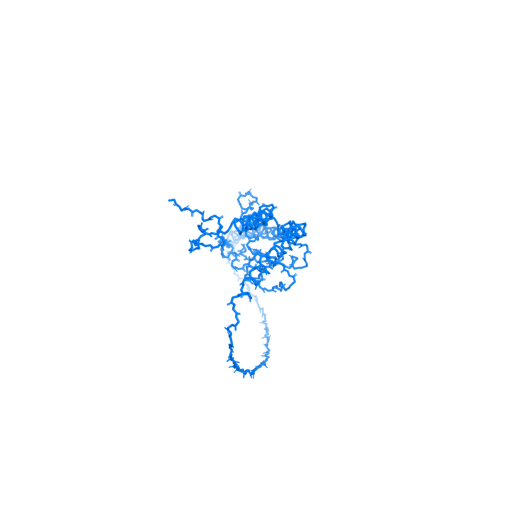29 1.00 35.53 130 GLY A N 1
ATOM 1044 C CA . GLY A 1 130 ? -29.777 -7.975 65.153 1.00 35.53 130 GLY A CA 1
ATOM 1045 C C . GLY A 1 130 ? -30.770 -6.792 65.181 1.00 35.53 130 GLY A C 1
ATOM 1046 O O . GLY A 1 130 ? -31.337 -6.479 64.136 1.00 35.53 130 GLY A O 1
ATOM 1047 N N . ASP A 1 131 ? -31.023 -6.176 66.348 1.00 48.69 131 ASP A N 1
ATOM 1048 C CA . ASP A 1 131 ? -32.082 -5.155 66.535 1.00 48.69 131 ASP A CA 1
ATOM 1049 C C . ASP A 1 131 ? -31.570 -3.780 67.015 1.00 48.69 131 ASP A C 1
ATOM 1051 O O . ASP A 1 131 ? -31.352 -3.541 68.203 1.00 48.69 131 ASP A O 1
ATOM 1055 N N . ASP A 1 132 ? -31.435 -2.863 66.061 1.00 47.81 132 ASP A N 1
ATOM 1056 C CA . ASP A 1 132 ? -31.229 -1.417 66.215 1.00 47.81 132 ASP A CA 1
ATOM 1057 C C . ASP A 1 132 ? -32.108 -0.646 65.198 1.00 47.81 132 ASP A C 1
ATOM 1059 O O . ASP A 1 132 ? -31.731 0.369 64.601 1.00 47.81 132 ASP A O 1
ATOM 1063 N N . GLY A 1 133 ? -33.315 -1.182 64.974 1.00 55.91 133 GLY A N 1
ATOM 1064 C CA . GLY A 1 133 ? -34.162 -0.964 63.799 1.00 55.91 133 GLY A CA 1
ATOM 1065 C C . GLY A 1 133 ? -34.826 0.406 63.624 1.00 55.91 133 GLY A C 1
ATOM 1066 O O . GLY A 1 133 ? -35.924 0.457 63.076 1.00 55.91 133 GLY A O 1
ATOM 1067 N N . GLU A 1 134 ? -34.214 1.512 64.039 1.00 57.06 134 GLU A N 1
ATOM 1068 C CA . GLU A 1 134 ? -34.655 2.874 63.689 1.00 57.06 134 GLU A CA 1
ATOM 1069 C C . GLU A 1 134 ? -33.496 3.672 63.076 1.00 57.06 134 GLU A C 1
ATOM 1071 O O . GLU A 1 134 ? -33.597 4.080 61.918 1.00 57.06 134 GLU A O 1
ATOM 1076 N N . THR A 1 135 ? -32.337 3.716 63.744 1.00 57.59 135 THR A N 1
ATOM 1077 C CA . THR A 1 135 ? -31.065 4.150 63.136 1.00 57.59 135 THR A CA 1
ATOM 1078 C C . THR A 1 135 ? -30.752 3.322 61.890 1.00 57.59 135 THR A C 1
ATOM 1080 O O . THR A 1 135 ? -30.546 3.880 60.813 1.00 57.59 135 THR A O 1
ATOM 1083 N N . MET A 1 136 ? -30.838 1.987 61.990 1.00 66.38 136 MET A N 1
ATOM 1084 C CA . MET A 1 136 ? -30.581 1.103 60.852 1.00 66.38 136 MET A CA 1
ATOM 1085 C C . MET A 1 136 ? -31.641 1.225 59.741 1.00 66.38 136 MET A C 1
ATOM 1087 O O . MET A 1 136 ? -31.340 0.923 58.591 1.00 66.38 136 MET A O 1
ATOM 1091 N N . LYS A 1 137 ? -32.858 1.734 60.012 1.00 69.75 137 LYS A N 1
ATOM 1092 C CA . LYS A 1 137 ? -33.817 2.068 58.936 1.00 69.75 137 LYS A CA 1
ATOM 1093 C C . LYS A 1 137 ? -33.383 3.311 58.165 1.00 69.75 137 LYS A C 1
ATOM 1095 O O . LYS A 1 137 ? -33.421 3.291 56.937 1.00 69.75 137 LYS A O 1
ATOM 1100 N N . GLU A 1 138 ? -32.963 4.372 58.856 1.00 77.62 138 GLU A N 1
ATOM 1101 C CA . GLU A 1 138 ? -32.439 5.563 58.182 1.00 77.62 138 GLU A CA 1
ATOM 1102 C C . GLU A 1 138 ? -31.170 5.251 57.387 1.00 77.62 138 GLU A C 1
ATOM 1104 O O . GLU A 1 138 ? -31.034 5.703 56.252 1.00 77.62 138 GLU A O 1
ATOM 1109 N N . GLU A 1 139 ? -30.252 4.460 57.944 1.00 72.94 139 GLU A N 1
ATOM 1110 C CA . GLU A 1 139 ? -29.034 4.056 57.240 1.00 72.94 139 GLU A CA 1
ATOM 1111 C C . GLU A 1 139 ? -29.334 3.128 56.057 1.00 72.94 139 GLU A C 1
ATOM 1113 O O . GLU A 1 139 ? -28.774 3.333 54.983 1.00 72.94 139 GLU A O 1
ATOM 1118 N N . LEU A 1 140 ? -30.286 2.195 56.177 1.00 73.38 140 LEU A N 1
ATOM 1119 C CA . LEU A 1 140 ? -30.735 1.362 55.056 1.00 73.38 140 LEU A CA 1
ATOM 1120 C C . LEU A 1 140 ? -31.382 2.189 53.932 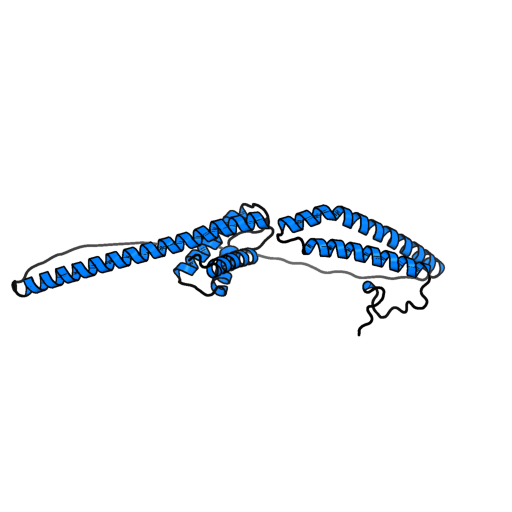1.00 73.38 140 LEU A C 1
ATOM 1122 O O . LEU A 1 140 ? -31.177 1.885 52.756 1.00 73.38 140 LEU A O 1
ATOM 1126 N N . GLU A 1 141 ? -32.135 3.243 54.256 1.00 83.81 141 GLU A N 1
ATOM 1127 C CA . GLU A 1 141 ? -32.736 4.136 53.256 1.00 83.81 141 GLU A CA 1
ATOM 1128 C C . GLU A 1 141 ? -31.675 5.041 52.595 1.00 83.81 141 GLU A C 1
ATOM 1130 O O . GLU A 1 141 ? -31.678 5.201 51.372 1.00 83.81 141 GLU A O 1
ATOM 1135 N N . ARG A 1 142 ? -30.689 5.540 53.361 1.00 84.12 142 ARG A N 1
ATOM 1136 C CA . ARG A 1 142 ? -29.507 6.244 52.820 1.00 84.12 142 ARG A CA 1
ATOM 1137 C C . ARG A 1 142 ? -28.687 5.337 51.897 1.00 84.12 142 ARG A C 1
ATOM 1139 O O . ARG A 1 142 ? -28.364 5.744 50.786 1.00 84.12 142 ARG A O 1
ATOM 1146 N N . LEU A 1 143 ? -28.411 4.097 52.306 1.00 79.81 143 LEU A N 1
ATOM 1147 C CA . LEU A 1 143 ? -27.698 3.097 51.502 1.00 79.81 143 LEU A CA 1
ATOM 1148 C C . LEU A 1 143 ? -28.498 2.681 50.261 1.00 79.81 143 LEU A C 1
ATOM 1150 O O . LEU A 1 143 ? -27.904 2.441 49.208 1.00 79.81 143 LEU A O 1
ATOM 1154 N N . ARG A 1 144 ? -29.836 2.623 50.332 1.00 84.56 144 ARG A N 1
ATOM 1155 C CA . ARG A 1 144 ? -30.699 2.402 49.159 1.00 84.56 144 ARG A CA 1
ATOM 1156 C C . ARG A 1 144 ? -30.571 3.551 48.159 1.00 84.56 144 ARG A C 1
ATOM 1158 O O . ARG A 1 144 ? -30.449 3.291 46.961 1.00 84.56 144 ARG A O 1
ATOM 1165 N N . GLU A 1 145 ? -30.565 4.793 48.633 1.00 87.62 145 GLU A N 1
ATOM 1166 C CA . GLU A 1 145 ? -30.384 5.981 47.795 1.00 87.62 145 GLU A CA 1
ATOM 1167 C C . GLU A 1 145 ? -28.967 6.058 47.202 1.00 87.62 145 GLU A C 1
ATOM 1169 O O . GLU A 1 145 ? -28.813 6.301 46.004 1.00 87.62 145 GLU A O 1
ATOM 1174 N N . GLU A 1 146 ? -27.928 5.740 47.977 1.00 84.50 146 GLU A N 1
ATOM 1175 C CA . GLU A 1 146 ? -26.550 5.658 47.479 1.00 84.50 146 GLU A CA 1
ATOM 1176 C C . GLU A 1 146 ? -26.418 4.574 46.393 1.00 84.50 146 GLU A C 1
ATOM 1178 O O . GLU A 1 146 ? -25.900 4.829 45.304 1.00 84.50 146 GLU A O 1
ATOM 1183 N N . ASN A 1 147 ? -27.006 3.390 46.608 1.00 82.00 147 ASN A N 1
ATOM 1184 C CA . ASN A 1 147 ? -27.094 2.336 45.591 1.00 82.00 147 ASN A CA 1
ATOM 1185 C C . ASN A 1 147 ? -27.907 2.764 44.356 1.00 82.00 147 ASN A C 1
ATOM 1187 O O . ASN A 1 147 ? -27.569 2.372 43.235 1.00 82.00 147 ASN A O 1
ATOM 1191 N N . ARG A 1 148 ? -28.945 3.599 44.510 1.00 91.75 148 ARG A N 1
ATOM 1192 C CA . ARG A 1 148 ? -29.691 4.188 43.383 1.00 91.75 148 ARG A CA 1
ATOM 1193 C C . ARG A 1 148 ? -28.794 5.119 42.560 1.00 91.75 148 ARG A C 1
ATOM 1195 O O . ARG A 1 148 ? -28.818 5.047 41.327 1.00 91.75 148 ARG A O 1
ATOM 1202 N N . VAL A 1 149 ? -27.971 5.936 43.219 1.00 90.75 149 VAL A N 1
ATOM 1203 C CA . VAL A 1 149 ? -26.986 6.821 42.576 1.00 90.75 149 VAL A CA 1
ATOM 1204 C C . VAL A 1 149 ? -25.874 6.016 41.894 1.00 90.75 149 VAL A C 1
ATOM 1206 O O . VAL A 1 149 ? -25.616 6.250 40.712 1.00 90.75 149 VAL A O 1
ATOM 1209 N N . TYR A 1 150 ? -25.283 5.010 42.551 1.00 80.56 150 TYR A N 1
ATOM 1210 C CA . TYR A 1 150 ? -24.308 4.107 41.922 1.00 80.56 150 TYR A CA 1
ATOM 1211 C C . TYR A 1 150 ? -24.894 3.396 40.700 1.00 80.56 150 TYR A C 1
ATOM 1213 O O . TYR A 1 150 ? -24.257 3.360 39.649 1.00 80.56 150 TYR A O 1
ATOM 1221 N N . LYS A 1 151 ? -26.128 2.885 40.784 1.00 87.50 151 LYS A N 1
ATOM 1222 C CA . LYS A 1 151 ? -26.804 2.219 39.660 1.00 87.50 151 LYS A CA 1
ATOM 1223 C C . LYS A 1 151 ? -27.025 3.165 38.474 1.00 87.50 151 LYS A C 1
ATOM 1225 O O . LYS A 1 151 ? -26.836 2.747 37.332 1.00 87.50 151 LYS A O 1
ATOM 1230 N N . LYS A 1 152 ? -27.355 4.439 38.726 1.00 88.19 152 LYS A N 1
ATOM 1231 C CA . LYS A 1 152 ? -27.452 5.483 37.689 1.00 88.19 152 LYS A CA 1
ATOM 1232 C C . LYS A 1 152 ? -26.083 5.787 37.066 1.00 88.19 152 LYS A C 1
ATOM 1234 O O . LYS A 1 152 ? -25.947 5.690 35.850 1.00 88.19 152 LYS A O 1
ATOM 1239 N N . MET A 1 153 ? -25.062 6.033 37.889 1.00 89.38 153 MET A N 1
ATOM 1240 C CA . M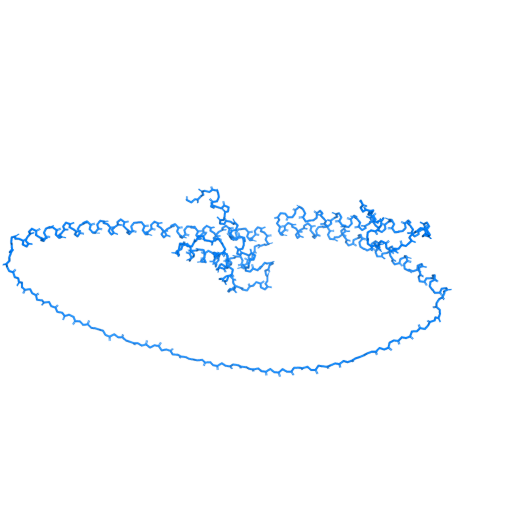ET A 1 153 ? -23.686 6.297 37.448 1.00 89.38 153 MET A CA 1
ATOM 1241 C C . MET A 1 153 ? -23.099 5.129 36.635 1.00 89.38 153 MET A C 1
ATOM 1243 O O . MET A 1 153 ? -22.417 5.344 35.636 1.00 89.38 153 MET A O 1
ATOM 1247 N N . MET A 1 154 ? -23.369 3.882 37.029 1.00 81.75 154 MET A N 1
ATOM 1248 C CA . MET A 1 154 ? -22.933 2.687 36.297 1.00 81.75 154 MET A CA 1
ATOM 1249 C C . MET A 1 154 ? -23.692 2.508 34.976 1.00 81.75 154 MET A C 1
ATOM 1251 O O . MET A 1 154 ? -23.095 2.072 33.993 1.00 81.75 154 MET A O 1
ATOM 1255 N N . GLY A 1 155 ? -24.970 2.897 34.915 1.00 85.38 155 GLY A N 1
ATOM 1256 C CA . GLY A 1 155 ? -25.722 2.997 33.661 1.00 85.38 155 GLY A CA 1
ATOM 1257 C C . GLY A 1 155 ? -25.114 4.025 32.702 1.00 85.38 155 GLY A C 1
ATOM 1258 O O . GLY A 1 155 ? -24.841 3.702 31.549 1.00 85.38 155 GLY A O 1
ATOM 1259 N N . GLU A 1 156 ? -24.813 5.225 33.196 1.00 84.38 156 GLU A N 1
ATOM 1260 C CA . GLU A 1 156 ? -24.177 6.309 32.432 1.00 84.38 156 GLU A CA 1
ATOM 1261 C C . GLU A 1 156 ? -22.771 5.919 31.948 1.00 84.38 156 GLU A C 1
ATOM 1263 O O . GLU A 1 156 ? -22.466 6.042 30.762 1.00 84.38 156 GLU A O 1
ATOM 1268 N N . LYS A 1 157 ? -21.938 5.332 32.819 1.00 83.00 157 LYS A N 1
ATOM 1269 C CA . LYS A 1 157 ? -20.628 4.768 32.442 1.00 83.00 157 LYS A CA 1
ATOM 1270 C C . LYS A 1 157 ? -20.756 3.682 31.371 1.00 83.00 157 LYS A C 1
ATOM 1272 O O . LYS A 1 157 ? -19.994 3.694 30.405 1.00 83.00 157 LYS A O 1
ATOM 1277 N N . LYS A 1 158 ? -21.734 2.773 31.488 1.00 86.44 158 LYS A N 1
ATOM 1278 C CA . LYS A 1 158 ? -22.000 1.745 30.468 1.00 86.44 158 LYS A CA 1
ATOM 1279 C C . LYS A 1 158 ? -22.433 2.366 29.136 1.00 86.44 158 LYS A C 1
ATOM 1281 O O . LYS A 1 158 ? -21.980 1.905 28.089 1.00 86.44 158 LYS A O 1
ATOM 1286 N N . GLN A 1 159 ? -23.252 3.419 29.159 1.00 85.31 159 GLN A N 1
ATOM 1287 C CA . GLN A 1 159 ? -23.663 4.169 27.966 1.00 85.31 159 GLN A CA 1
ATOM 1288 C C . GLN A 1 159 ? -22.443 4.771 27.245 1.00 85.31 159 GLN A C 1
ATOM 1290 O O . GLN A 1 159 ? -22.287 4.568 26.042 1.00 85.31 159 GLN A O 1
ATOM 1295 N N . VAL A 1 160 ? -21.545 5.433 27.987 1.00 84.50 160 VAL A N 1
ATOM 1296 C CA . VAL A 1 160 ? -20.312 6.043 27.454 1.00 84.50 160 VAL A CA 1
ATOM 1297 C C . VAL A 1 160 ? -19.356 4.991 26.883 1.00 84.50 160 VAL A C 1
ATOM 1299 O O . VAL A 1 160 ? -18.875 5.158 25.765 1.00 84.50 160 VAL A O 1
ATOM 1302 N N . VAL A 1 161 ? -19.121 3.878 27.588 1.00 86.88 161 VAL A N 1
ATOM 1303 C CA . VAL A 1 161 ? -18.280 2.774 27.080 1.00 86.88 161 VAL A CA 1
ATOM 1304 C C . VAL A 1 161 ? -18.878 2.146 25.816 1.00 86.88 161 VAL A C 1
ATOM 1306 O O . VAL A 1 161 ? -18.143 1.848 24.878 1.00 86.88 161 VAL A O 1
ATOM 1309 N N . THR A 1 162 ? -20.204 1.996 25.748 1.00 89.06 162 THR A N 1
ATOM 1310 C CA . THR A 1 162 ? -20.888 1.471 24.551 1.00 89.06 162 THR A CA 1
ATOM 1311 C C . THR A 1 162 ? -20.716 2.411 23.354 1.00 89.06 162 THR A C 1
ATOM 1313 O O . THR A 1 162 ? -20.425 1.949 22.254 1.00 89.06 162 THR A O 1
ATOM 1316 N N . LEU A 1 163 ? -20.843 3.727 23.566 1.00 90.19 163 LEU A N 1
ATOM 1317 C CA . LEU A 1 163 ? -20.639 4.736 22.523 1.00 90.19 163 LEU A CA 1
ATOM 1318 C C . LEU A 1 163 ? -19.181 4.772 22.036 1.00 90.19 163 LEU A C 1
ATOM 1320 O O . LEU A 1 163 ? -18.945 4.820 20.831 1.00 90.19 163 LEU A O 1
ATOM 1324 N N . LEU A 1 164 ? -18.213 4.682 22.955 1.00 86.44 164 LEU A N 1
ATOM 1325 C CA . LEU A 1 164 ? -16.786 4.617 22.630 1.00 86.44 164 LEU A CA 1
ATOM 1326 C C . LEU A 1 164 ? -16.470 3.392 21.757 1.00 86.44 164 LEU A C 1
ATOM 1328 O O . LEU A 1 164 ? -15.888 3.540 20.687 1.00 86.44 164 LEU A O 1
ATOM 1332 N N . LEU A 1 165 ? -16.902 2.195 22.174 1.00 88.62 165 LEU A N 1
ATOM 1333 C CA . LEU A 1 165 ? -16.700 0.953 21.418 1.00 88.62 165 LEU A CA 1
ATOM 1334 C C . LEU A 1 165 ? -17.347 1.016 20.026 1.00 88.62 165 LEU A C 1
ATOM 1336 O O . LEU A 1 165 ? -16.729 0.607 19.045 1.00 88.62 165 LEU A O 1
ATOM 1340 N N . ALA A 1 166 ? -18.552 1.584 19.918 1.00 90.62 166 ALA A N 1
ATOM 1341 C CA . ALA A 1 166 ? -19.216 1.792 18.633 1.00 90.62 166 ALA A CA 1
ATOM 1342 C C . ALA A 1 166 ? -18.441 2.751 17.708 1.00 90.62 166 ALA A C 1
ATOM 1344 O O . ALA A 1 166 ? -18.501 2.591 16.488 1.00 90.62 166 ALA A O 1
ATOM 1345 N N . ASN A 1 167 ? -17.690 3.713 18.258 1.00 90.50 167 ASN A N 1
ATOM 1346 C CA . ASN A 1 167 ? -16.808 4.561 17.459 1.00 90.50 167 ASN A CA 1
ATOM 1347 C C . ASN A 1 167 ? -15.545 3.809 17.015 1.00 90.50 167 ASN A C 1
ATOM 1349 O O . ASN A 1 167 ? -15.240 3.794 15.832 1.00 90.50 167 ASN A O 1
ATOM 1353 N N . LEU A 1 168 ? -14.870 3.091 17.919 1.00 91.88 168 LEU A N 1
ATOM 1354 C CA . LEU A 1 168 ? -13.677 2.289 17.591 1.00 91.88 168 LEU A CA 1
ATOM 1355 C C . LEU A 1 168 ? -13.935 1.288 16.443 1.00 91.88 168 LEU A C 1
ATOM 1357 O O . LEU A 1 168 ? -13.104 1.127 15.545 1.00 91.88 168 LEU A O 1
ATOM 1361 N N . VAL A 1 169 ? -15.110 0.647 16.439 1.00 94.31 169 VAL A N 1
ATOM 1362 C CA . VAL A 1 169 ? -15.545 -0.248 15.350 1.00 94.31 169 VAL A CA 1
ATOM 1363 C C . VAL A 1 169 ? -15.817 0.523 14.052 1.00 94.31 169 VAL A C 1
ATOM 1365 O O . VAL A 1 169 ? -15.397 0.075 12.990 1.00 94.31 169 VAL A O 1
ATOM 1368 N N . ARG A 1 170 ? -16.465 1.696 14.114 1.00 94.50 170 ARG A N 1
ATOM 1369 C CA . ARG A 1 170 ? -16.704 2.560 12.941 1.00 94.50 170 ARG A CA 1
ATOM 1370 C C . ARG A 1 170 ? -15.397 2.977 12.266 1.00 94.50 170 ARG A C 1
ATOM 1372 O O . ARG A 1 170 ? -15.285 2.865 11.050 1.00 94.50 170 ARG A O 1
ATOM 1379 N N . GLU A 1 171 ? -14.420 3.419 13.052 1.00 94.00 171 GLU A N 1
ATOM 1380 C CA . GLU A 1 171 ? -13.137 3.920 12.552 1.00 94.00 171 GLU A CA 1
ATOM 1381 C C . GLU A 1 171 ? -12.304 2.829 11.874 1.00 94.00 171 GLU A C 1
ATOM 1383 O O . GLU A 1 171 ? -11.772 3.023 10.781 1.00 94.00 171 GLU A O 1
ATOM 1388 N N . SER A 1 172 ? -12.258 1.641 12.476 1.00 95.88 172 SER A N 1
ATOM 1389 C CA . SER A 1 172 ? -11.567 0.492 11.887 1.00 95.88 172 SER A CA 1
ATOM 1390 C C . SER A 1 172 ? -12.278 -0.067 10.648 1.00 95.88 172 SER A C 1
ATOM 1392 O O . SER A 1 172 ? -11.612 -0.361 9.655 1.00 95.88 172 SER A O 1
ATOM 1394 N N . GLU A 1 173 ? -13.611 -0.150 10.635 1.00 97.06 173 GLU A N 1
ATOM 1395 C CA . GLU A 1 173 ? -14.366 -0.576 9.446 1.00 97.06 173 GLU A CA 1
ATOM 1396 C C . GLU A 1 173 ? -14.302 0.442 8.297 1.00 97.06 173 GLU A C 1
ATOM 1398 O O . GLU A 1 173 ? -14.208 0.040 7.134 1.00 97.06 173 GLU A O 1
ATOM 1403 N N . TRP A 1 174 ? -14.277 1.748 8.591 1.00 97.31 174 TRP A N 1
ATOM 1404 C CA . TRP A 1 174 ? -14.010 2.774 7.579 1.00 97.31 174 TRP A CA 1
ATOM 1405 C C . TRP A 1 174 ? -12.624 2.586 6.951 1.00 97.31 174 TRP A C 1
ATOM 1407 O O . TRP A 1 174 ? -12.517 2.585 5.721 1.00 97.31 174 TRP A O 1
ATOM 1417 N N . LEU A 1 175 ? -11.580 2.370 7.764 1.00 98.00 175 LEU A N 1
ATOM 1418 C CA . LE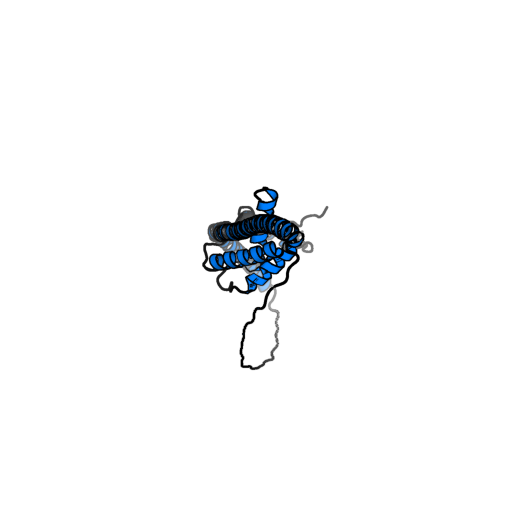U A 1 175 ? -10.229 2.133 7.251 1.00 98.00 175 LEU A CA 1
ATOM 1419 C C . LEU A 1 175 ? -10.198 0.869 6.387 1.00 98.00 175 LEU A C 1
ATOM 1421 O O . LEU A 1 175 ? -9.625 0.885 5.301 1.00 98.00 175 LEU A O 1
ATOM 1425 N N . ARG A 1 176 ? -10.877 -0.203 6.823 1.00 98.38 176 ARG A N 1
ATOM 1426 C CA . ARG A 1 176 ? -10.997 -1.454 6.062 1.00 98.38 176 ARG A CA 1
ATOM 1427 C C . ARG A 1 176 ? -11.560 -1.210 4.663 1.00 98.38 176 ARG A C 1
ATOM 1429 O O . ARG A 1 176 ? -11.000 -1.699 3.690 1.00 98.38 176 ARG A O 1
ATOM 1436 N N . VAL A 1 177 ? -12.678 -0.492 4.550 1.00 98.00 177 VAL A N 1
ATOM 1437 C CA . VAL A 1 177 ? -13.341 -0.252 3.257 1.00 98.00 177 VAL A CA 1
ATOM 1438 C C . VAL A 1 177 ? -12.532 0.714 2.387 1.00 98.00 177 VAL A C 1
ATOM 1440 O O . VAL A 1 177 ? -12.371 0.468 1.193 1.00 98.00 177 VAL A O 1
ATOM 1443 N N . THR A 1 178 ? -11.986 1.776 2.979 1.00 97.50 178 THR A N 1
ATOM 1444 C CA . THR A 1 178 ? -11.280 2.836 2.243 1.00 97.50 178 THR A CA 1
ATOM 1445 C C . THR A 1 178 ? -9.921 2.363 1.733 1.00 97.50 178 THR A C 1
ATOM 1447 O O . THR A 1 178 ? -9.636 2.523 0.550 1.00 97.50 178 THR A O 1
ATOM 1450 N N . LEU A 1 179 ? -9.122 1.694 2.574 1.00 97.94 179 LEU A N 1
ATOM 1451 C CA . LEU A 1 179 ? -7.832 1.126 2.170 1.00 97.94 179 LEU A CA 1
ATOM 1452 C C . LEU A 1 179 ? -7.998 0.006 1.137 1.00 97.94 179 LEU A C 1
ATOM 1454 O O . LEU A 1 179 ? -7.190 -0.093 0.223 1.00 97.94 179 LEU A O 1
ATOM 1458 N N . HIS A 1 180 ? -9.049 -0.817 1.244 1.00 97.69 180 HIS A N 1
ATOM 1459 C CA . HIS A 1 180 ? -9.343 -1.829 0.225 1.00 97.69 180 HIS A CA 1
ATOM 1460 C C . HIS A 1 180 ? -9.575 -1.192 -1.143 1.00 97.69 180 HIS A C 1
ATOM 1462 O O . HIS A 1 180 ? -8.936 -1.578 -2.115 1.00 97.69 180 HIS A O 1
ATOM 1468 N N . LYS A 1 181 ? -10.465 -0.192 -1.204 1.00 96.31 181 LYS A N 1
ATOM 1469 C CA . LYS A 1 181 ? -10.752 0.530 -2.444 1.00 96.31 181 LYS A CA 1
ATOM 1470 C C . LYS A 1 181 ? -9.490 1.200 -2.994 1.00 96.31 181 LYS A C 1
ATOM 1472 O O . LYS A 1 181 ? -9.230 1.087 -4.181 1.00 96.31 181 LYS A O 1
ATOM 1477 N N . TRP A 1 182 ? -8.702 1.847 -2.134 1.00 96.19 182 TRP A N 1
ATOM 1478 C CA . TRP A 1 182 ? -7.471 2.520 -2.544 1.00 96.19 182 TRP A CA 1
ATOM 1479 C C . TRP A 1 182 ? -6.439 1.546 -3.135 1.00 96.19 182 TRP A C 1
ATOM 1481 O O . TRP A 1 182 ? -5.867 1.842 -4.174 1.00 96.19 182 TRP A O 1
ATOM 1491 N N . LEU A 1 183 ? -6.246 0.360 -2.543 1.00 95.38 183 LEU A N 1
ATOM 1492 C CA . LEU A 1 183 ? -5.339 -0.665 -3.086 1.00 95.38 183 LEU A CA 1
ATOM 1493 C C . LEU A 1 183 ? -5.830 -1.242 -4.427 1.00 95.38 183 LEU A C 1
ATOM 1495 O O . LEU A 1 183 ? -5.017 -1.476 -5.322 1.00 95.38 183 LEU A O 1
ATOM 1499 N N . ASP A 1 184 ? -7.144 -1.446 -4.569 1.00 94.50 184 ASP A N 1
ATOM 1500 C CA . ASP A 1 184 ? -7.769 -1.918 -5.812 1.00 94.50 184 ASP A CA 1
ATOM 1501 C C . ASP A 1 184 ? -7.683 -0.878 -6.944 1.00 94.50 184 ASP A C 1
ATOM 1503 O O . ASP A 1 184 ? -7.453 -1.251 -8.097 1.00 94.50 184 ASP A O 1
ATOM 1507 N N . ASP A 1 185 ? -7.875 0.407 -6.614 1.00 91.94 185 ASP A N 1
ATOM 1508 C CA . ASP A 1 185 ? -7.721 1.540 -7.534 1.00 91.94 185 ASP A CA 1
ATOM 1509 C C . ASP A 1 185 ? -6.240 1.741 -7.928 1.00 91.94 185 ASP A C 1
ATOM 1511 O O . ASP A 1 185 ? -5.964 2.098 -9.072 1.00 91.94 185 ASP A O 1
ATOM 1515 N N . GLU A 1 186 ? -5.301 1.530 -6.994 1.00 92.75 186 GLU A N 1
ATOM 1516 C CA . GLU A 1 186 ? -3.878 1.854 -7.168 1.00 92.75 186 GLU A CA 1
ATOM 1517 C C . GLU A 1 186 ? -3.086 0.785 -7.925 1.00 92.75 186 GLU A C 1
ATOM 1519 O O . GLU A 1 186 ? -2.388 1.095 -8.893 1.00 92.75 186 GLU A O 1
ATOM 1524 N N . TYR A 1 187 ? -3.159 -0.470 -7.471 1.00 88.25 187 TYR A N 1
ATOM 1525 C CA . TYR A 1 187 ? -2.325 -1.556 -7.989 1.00 88.25 187 TYR A CA 1
ATOM 1526 C C . TYR A 1 187 ? -3.124 -2.415 -8.966 1.00 88.25 187 TYR A C 1
ATOM 1528 O O . TYR A 1 187 ? -2.934 -2.312 -10.178 1.00 88.25 187 TYR A O 1
ATOM 1536 N N . CYS A 1 188 ? -4.038 -3.225 -8.430 1.00 87.06 188 CYS A N 1
ATOM 1537 C CA . CYS A 1 188 ? -5.210 -3.794 -9.096 1.00 87.06 188 CYS A CA 1
ATOM 1538 C C . CYS A 1 188 ? -6.075 -4.546 -8.060 1.00 87.06 188 CYS A C 1
ATOM 1540 O O . CYS A 1 188 ? -5.613 -4.771 -6.937 1.00 87.06 188 CYS A O 1
ATOM 1542 N N . PRO A 1 189 ? -7.313 -4.957 -8.398 1.00 92.12 189 PRO A N 1
ATOM 1543 C CA . PRO A 1 189 ? -8.149 -5.745 -7.493 1.00 92.12 189 PRO A CA 1
ATOM 1544 C C . PRO A 1 189 ? -7.578 -7.146 -7.208 1.00 92.12 189 PRO A C 1
ATOM 1546 O O . PRO A 1 189 ? -7.700 -8.061 -8.026 1.00 92.12 189 PRO A O 1
ATOM 1549 N N . GLU A 1 190 ? -7.002 -7.337 -6.019 1.00 92.19 190 GLU A N 1
ATOM 1550 C CA . GLU A 1 190 ? -6.362 -8.589 -5.597 1.00 92.19 190 GLU A CA 1
ATOM 1551 C C . GLU A 1 190 ? -7.023 -9.215 -4.349 1.00 92.19 190 GLU A C 1
ATOM 1553 O O . GLU A 1 190 ? -7.422 -8.510 -3.416 1.00 92.19 190 GLU A O 1
ATOM 1558 N N . PRO A 1 191 ? -7.039 -10.559 -4.213 1.00 93.31 191 PRO A N 1
ATOM 1559 C CA . PRO A 1 191 ? -7.467 -11.219 -2.975 1.00 93.31 191 PRO A CA 1
ATOM 1560 C C . PRO A 1 191 ? -6.540 -10.914 -1.782 1.00 93.31 191 PRO A C 1
ATOM 1562 O O . PRO A 1 191 ? -6.908 -11.180 -0.633 1.00 93.31 191 PRO A O 1
ATOM 1565 N N . THR A 1 192 ? -5.343 -10.368 -2.022 1.00 95.25 192 THR A N 1
ATOM 1566 C CA . THR A 1 192 ? -4.425 -9.891 -0.981 1.00 95.25 192 THR A CA 1
ATOM 1567 C C . THR A 1 192 ? -4.906 -8.570 -0.371 1.00 95.25 192 THR A C 1
ATOM 1569 O O . THR A 1 192 ? -4.868 -8.438 0.854 1.00 95.25 192 THR A O 1
ATOM 1572 N N . ASN A 1 193 ? -5.496 -7.657 -1.152 1.00 96.00 193 ASN A N 1
ATOM 1573 C CA . ASN A 1 193 ? -6.067 -6.386 -0.667 1.00 96.00 193 ASN A CA 1
ATOM 1574 C C . ASN A 1 193 ? -7.176 -6.625 0.373 1.00 96.00 193 ASN A C 1
ATOM 1576 O O . ASN A 1 193 ? -7.227 -5.971 1.422 1.00 96.00 193 ASN A O 1
ATOM 1580 N N . VAL A 1 194 ? -7.996 -7.660 0.151 1.00 96.38 194 VAL A N 1
ATOM 1581 C CA . VAL A 1 194 ? -9.017 -8.163 1.092 1.00 96.38 194 VAL A CA 1
ATOM 1582 C C . VAL A 1 194 ? -8.416 -8.585 2.441 1.00 96.38 194 VAL A C 1
ATOM 1584 O O . VAL A 1 194 ? -9.077 -8.460 3.475 1.00 96.38 194 VAL A O 1
ATOM 1587 N N . LYS A 1 195 ? -7.184 -9.110 2.458 1.00 97.12 195 LYS A N 1
ATOM 1588 C CA . LYS A 1 195 ? -6.474 -9.529 3.681 1.00 97.12 195 LYS A CA 1
ATOM 1589 C C . LYS A 1 195 ? -5.812 -8.327 4.356 1.00 97.12 195 LYS A C 1
ATOM 1591 O O . LYS A 1 195 ? -6.017 -8.121 5.550 1.00 97.12 195 LYS A O 1
ATOM 1596 N N . ILE A 1 196 ? -5.084 -7.520 3.581 1.00 97.44 196 ILE A N 1
ATOM 1597 C CA . ILE A 1 196 ? -4.362 -6.319 4.028 1.00 97.44 196 ILE A CA 1
ATOM 1598 C C . ILE A 1 196 ? -5.311 -5.367 4.749 1.00 97.44 196 ILE A C 1
ATOM 1600 O O . ILE A 1 196 ? -5.098 -5.056 5.916 1.00 97.44 196 ILE A O 1
ATOM 1604 N N . SER A 1 197 ? -6.410 -4.982 4.100 1.00 97.81 197 SER A N 1
ATOM 1605 C CA . SER A 1 197 ? -7.423 -4.091 4.678 1.00 97.81 197 SER A CA 1
ATOM 1606 C C . SER A 1 197 ? -7.995 -4.596 6.008 1.00 97.81 197 SER A C 1
ATOM 1608 O O . SER A 1 197 ? -8.154 -3.814 6.944 1.00 97.81 197 SER A O 1
ATOM 1610 N N . LYS A 1 198 ? -8.262 -5.904 6.137 1.00 98.00 198 LYS A N 1
ATOM 1611 C CA . LYS A 1 198 ? -8.746 -6.521 7.388 1.00 98.00 198 LYS A CA 1
ATOM 1612 C C . LYS A 1 198 ? -7.693 -6.499 8.497 1.00 98.00 198 LYS A C 1
ATOM 1614 O O . LYS A 1 198 ? -8.036 -6.235 9.648 1.00 98.00 198 LYS A O 1
ATOM 1619 N N . VAL A 1 199 ? -6.429 -6.771 8.173 1.00 98.00 199 VAL A N 1
ATOM 1620 C CA . VAL A 1 199 ? -5.329 -6.764 9.151 1.00 98.00 199 VAL A CA 1
ATOM 1621 C C . VAL A 1 199 ? -4.989 -5.336 9.582 1.00 98.00 199 VAL A C 1
ATOM 1623 O O . VAL A 1 199 ? -4.897 -5.085 10.782 1.00 98.00 199 VAL A O 1
ATOM 1626 N N . ALA A 1 200 ? -4.921 -4.388 8.645 1.00 98.12 200 ALA A N 1
ATOM 1627 C CA . ALA A 1 200 ? -4.752 -2.961 8.916 1.00 98.12 200 ALA A CA 1
ATOM 1628 C C . ALA A 1 200 ? -5.864 -2.416 9.830 1.00 98.12 200 ALA A C 1
ATOM 1630 O O . ALA A 1 200 ? -5.578 -1.809 10.860 1.00 98.12 200 ALA A O 1
ATOM 1631 N N . ALA A 1 201 ? -7.130 -2.721 9.527 1.00 98.00 201 ALA A N 1
ATOM 1632 C CA . ALA A 1 201 ? -8.273 -2.346 10.358 1.00 98.00 201 ALA A CA 1
ATOM 1633 C C . ALA A 1 201 ? -8.217 -2.952 11.771 1.00 98.00 201 ALA A C 1
ATOM 1635 O O . ALA A 1 201 ? -8.435 -2.243 12.754 1.00 98.00 201 ALA A O 1
ATOM 1636 N N . LYS A 1 202 ? -7.870 -4.242 11.900 1.00 97.94 202 LYS A N 1
ATOM 1637 C CA . LYS A 1 202 ? -7.676 -4.907 13.202 1.00 97.94 202 LYS A CA 1
ATOM 1638 C C . LYS A 1 202 ? -6.521 -4.283 13.994 1.00 97.94 202 LYS A C 1
ATOM 1640 O O . LYS A 1 202 ? -6.625 -4.132 15.215 1.00 97.94 202 LYS A O 1
ATOM 1645 N N . SER A 1 203 ? -5.434 -3.921 13.315 1.00 97.62 203 SER A N 1
ATOM 1646 C CA . SER A 1 203 ? -4.287 -3.233 13.907 1.00 97.62 203 SER A CA 1
ATOM 1647 C C . SER A 1 203 ? -4.696 -1.865 14.451 1.00 97.62 203 SER A C 1
ATOM 1649 O O . SER A 1 203 ? -4.551 -1.615 15.647 1.00 97.62 203 SER A O 1
ATOM 1651 N N . TYR A 1 204 ? -5.333 -1.043 13.612 1.00 97.00 204 TYR A N 1
ATOM 1652 C CA . TYR A 1 204 ? -5.817 0.291 13.960 1.00 97.00 204 TYR A CA 1
ATOM 1653 C C . TYR A 1 204 ? -6.847 0.261 15.098 1.00 97.00 204 TYR A C 1
ATOM 1655 O O . TYR A 1 204 ? -6.690 0.995 16.069 1.00 97.00 204 TYR A O 1
ATOM 1663 N N . TYR A 1 205 ? -7.819 -0.662 15.071 1.00 96.62 205 TYR A N 1
ATOM 1664 C CA . TYR A 1 205 ? -8.733 -0.907 16.198 1.00 96.62 205 TYR A CA 1
ATOM 1665 C C . TYR A 1 205 ? -7.976 -1.172 17.508 1.00 96.62 205 TYR A C 1
ATOM 1667 O O . TYR A 1 205 ? -8.317 -0.625 18.556 1.00 96.62 205 TYR A O 1
ATOM 1675 N N . SER A 1 206 ? -6.926 -1.997 17.449 1.00 95.81 206 SER A N 1
ATOM 1676 C CA . SER A 1 206 ? -6.113 -2.353 18.618 1.00 95.81 206 SER A CA 1
ATOM 1677 C C . SER A 1 206 ? -5.299 -1.165 19.145 1.00 95.81 206 SER A C 1
ATOM 1679 O O . SER A 1 206 ? -5.121 -1.045 20.356 1.00 95.81 206 SER A O 1
ATOM 1681 N N . SER A 1 207 ? -4.827 -0.285 18.259 1.00 95.94 207 SER A N 1
ATOM 1682 C CA . SER A 1 207 ? -4.136 0.960 18.612 1.00 95.94 207 SER A CA 1
ATOM 1683 C C . SER A 1 207 ? -5.096 1.982 19.230 1.00 95.94 207 SER A C 1
ATOM 1685 O O . SER A 1 207 ? -4.856 2.456 20.339 1.00 95.94 207 SER A O 1
ATOM 1687 N N . LEU A 1 208 ? -6.246 2.238 18.599 1.00 92.69 208 LEU A N 1
ATOM 1688 C CA . LEU A 1 208 ? -7.274 3.137 19.133 1.00 92.69 208 LEU A CA 1
ATOM 1689 C C . LEU A 1 208 ? -7.827 2.654 20.490 1.00 92.69 208 LEU A C 1
ATOM 1691 O O . LEU A 1 208 ? -8.083 3.466 21.377 1.00 92.69 208 LEU A O 1
ATOM 1695 N N . LEU A 1 209 ? -7.960 1.337 20.699 1.00 92.56 209 LEU A N 1
ATOM 1696 C CA . LEU A 1 209 ? -8.372 0.755 21.985 1.00 92.56 209 LEU A CA 1
ATOM 1697 C C . LEU A 1 209 ? -7.339 0.996 23.102 1.00 92.56 209 LEU A C 1
ATOM 1699 O O . LEU A 1 209 ? -7.722 1.200 24.254 1.00 92.56 209 LEU A O 1
ATOM 1703 N N . LYS A 1 210 ? -6.041 1.022 22.766 1.00 92.88 210 LYS A N 1
ATOM 1704 C CA . LYS A 1 210 ? -4.963 1.455 23.674 1.00 92.88 210 LYS A CA 1
ATOM 1705 C C . LYS A 1 210 ? -4.925 2.975 23.892 1.00 92.88 210 LYS A C 1
ATOM 1707 O O . LYS A 1 210 ? -4.230 3.417 24.801 1.00 92.88 210 LYS A O 1
ATOM 1712 N N . LYS A 1 211 ? -5.701 3.744 23.116 1.00 91.25 211 LYS A N 1
ATOM 1713 C CA . LYS A 1 211 ? -5.625 5.208 22.964 1.00 91.25 211 LYS A CA 1
ATOM 1714 C C . LYS A 1 211 ? -4.300 5.688 22.372 1.00 91.25 211 LYS A C 1
ATOM 1716 O O . LYS A 1 211 ? -3.819 6.751 22.749 1.00 91.25 211 LYS A O 1
ATOM 1721 N N . GLU A 1 212 ? -3.728 4.903 21.465 1.00 92.81 212 GLU A N 1
ATOM 1722 C CA . GLU A 1 212 ? -2.519 5.319 20.769 1.00 92.81 212 GLU A CA 1
ATOM 1723 C C . GLU A 1 212 ? -2.807 6.496 19.830 1.00 92.81 212 GLU A C 1
ATOM 1725 O O . GLU A 1 212 ? -3.840 6.523 19.154 1.00 92.81 212 GLU A O 1
ATOM 1730 N N . THR A 1 213 ? -1.893 7.463 19.808 1.00 90.06 213 THR A N 1
ATOM 1731 C CA . THR A 1 213 ? -2.003 8.709 19.038 1.00 90.06 213 THR A CA 1
ATOM 1732 C C . THR A 1 213 ? -0.776 9.003 18.183 1.00 90.06 213 THR A C 1
ATOM 1734 O O . THR A 1 213 ? -0.883 9.817 17.267 1.00 90.06 213 THR A O 1
ATOM 1737 N N . ASP A 1 214 ? 0.372 8.366 18.440 1.00 95.25 214 ASP A N 1
ATOM 1738 C CA . ASP A 1 214 ? 1.553 8.552 17.600 1.00 95.25 214 ASP A CA 1
ATOM 1739 C C . ASP A 1 214 ? 1.413 7.771 16.281 1.00 95.25 214 ASP A C 1
ATOM 1741 O O . ASP A 1 214 ? 1.301 6.542 16.257 1.00 95.25 214 ASP A O 1
ATOM 1745 N N . MET A 1 215 ? 1.412 8.487 15.153 1.00 94.25 215 MET A N 1
ATOM 1746 C CA . MET A 1 215 ? 1.245 7.874 13.828 1.00 94.25 215 MET A CA 1
ATOM 1747 C C . MET A 1 215 ? 2.427 6.980 13.436 1.00 94.25 215 MET A C 1
ATOM 1749 O O . MET A 1 215 ? 2.237 6.047 12.661 1.00 94.25 215 MET A O 1
ATOM 1753 N N . GLY A 1 216 ? 3.622 7.213 13.985 1.00 96.31 216 GLY A N 1
ATOM 1754 C CA . GLY A 1 216 ? 4.784 6.342 13.831 1.00 96.31 216 GLY A CA 1
ATOM 1755 C C . GLY A 1 216 ? 4.623 5.027 14.594 1.00 96.31 216 GLY A C 1
ATOM 1756 O O . GLY A 1 216 ? 4.888 3.965 14.030 1.00 96.31 216 GLY A O 1
ATOM 1757 N N . GLU A 1 217 ? 4.117 5.055 15.829 1.00 96.50 217 GLU A N 1
ATOM 1758 C CA . GLU A 1 217 ? 3.796 3.826 16.573 1.00 96.50 217 GLU A CA 1
ATOM 1759 C C . GLU A 1 217 ? 2.659 3.032 15.909 1.00 96.50 217 GLU A C 1
ATOM 1761 O O . GLU A 1 217 ? 2.763 1.809 15.761 1.00 96.50 217 GLU A O 1
ATOM 1766 N N . ILE A 1 218 ? 1.610 3.709 15.421 1.00 96.69 218 ILE A N 1
ATOM 1767 C CA . ILE A 1 218 ? 0.529 3.064 14.655 1.00 96.69 218 ILE A CA 1
ATOM 1768 C C . ILE A 1 218 ? 1.077 2.480 13.340 1.00 96.69 218 ILE A C 1
ATOM 1770 O O . ILE A 1 218 ? 0.756 1.333 13.022 1.00 96.69 218 ILE A O 1
ATOM 1774 N N . LEU A 1 219 ? 1.936 3.205 12.610 1.00 97.69 219 LEU A N 1
ATOM 1775 C CA . LEU A 1 219 ? 2.586 2.738 11.377 1.00 97.69 219 LEU A CA 1
ATOM 1776 C C . LEU A 1 219 ? 3.428 1.484 11.621 1.00 97.69 219 LEU A C 1
ATOM 1778 O O . LEU A 1 219 ? 3.258 0.486 10.923 1.00 97.69 219 LEU A O 1
ATOM 1782 N N . LEU A 1 220 ? 4.328 1.522 12.608 1.00 97.44 220 LEU A N 1
ATOM 1783 C CA . LEU A 1 220 ? 5.238 0.418 12.920 1.00 97.44 220 LEU A CA 1
ATOM 1784 C C . LEU A 1 220 ? 4.468 -0.820 13.384 1.00 97.44 220 LEU A C 1
ATOM 1786 O O . LEU A 1 220 ? 4.723 -1.920 12.888 1.00 97.44 220 LEU A O 1
ATOM 1790 N N . LYS A 1 221 ? 3.473 -0.645 14.263 1.00 97.56 221 LYS A N 1
ATOM 1791 C CA . LYS A 1 221 ? 2.591 -1.739 14.678 1.00 97.56 221 LYS A CA 1
ATOM 1792 C C . LYS A 1 221 ? 1.813 -2.320 13.493 1.00 97.56 221 LYS A C 1
ATOM 1794 O O . LYS A 1 221 ? 1.712 -3.541 13.378 1.00 97.56 221 LYS A O 1
ATOM 1799 N N . MET A 1 222 ? 1.269 -1.478 12.616 1.00 97.75 222 MET A N 1
ATOM 1800 C CA . MET A 1 222 ? 0.487 -1.941 11.471 1.00 97.75 222 MET A CA 1
ATOM 1801 C C . MET A 1 222 ? 1.360 -2.659 10.444 1.00 97.75 222 MET A C 1
ATOM 1803 O O . MET A 1 222 ? 0.974 -3.724 9.968 1.00 97.75 222 MET A O 1
ATOM 1807 N N . ALA A 1 223 ? 2.554 -2.139 10.156 1.00 97.56 223 ALA A N 1
ATOM 1808 C CA . ALA A 1 223 ? 3.538 -2.798 9.306 1.00 97.56 223 ALA A CA 1
ATOM 1809 C C . ALA A 1 223 ? 3.947 -4.166 9.876 1.00 97.56 223 ALA A C 1
ATOM 1811 O O . ALA A 1 223 ? 4.013 -5.133 9.119 1.00 97.56 223 ALA A O 1
ATOM 1812 N N . GLN A 1 224 ? 4.142 -4.273 11.199 1.00 97.75 224 GLN A N 1
ATOM 1813 C CA . GLN A 1 224 ? 4.411 -5.544 11.875 1.00 97.75 224 GLN A CA 1
ATOM 1814 C C . GLN A 1 224 ? 3.233 -6.521 11.746 1.00 97.75 224 GLN A C 1
ATOM 1816 O O . GLN A 1 224 ? 3.439 -7.644 11.290 1.00 97.75 224 GLN A O 1
ATOM 1821 N N . ASP A 1 225 ? 2.004 -6.114 12.082 1.00 97.69 225 ASP A N 1
ATOM 1822 C CA . ASP A 1 225 ? 0.817 -6.976 11.950 1.00 97.69 225 ASP A CA 1
ATOM 1823 C C . ASP A 1 225 ? 0.624 -7.443 10.489 1.00 97.69 225 ASP A C 1
ATOM 1825 O O . ASP A 1 225 ? 0.269 -8.598 10.239 1.00 97.69 225 ASP A O 1
ATOM 1829 N N . LEU A 1 226 ? 0.916 -6.576 9.512 1.00 97.44 226 LEU A N 1
ATOM 1830 C CA . LEU A 1 226 ? 0.840 -6.857 8.076 1.00 97.44 226 LEU A CA 1
ATOM 1831 C C . LEU A 1 226 ? 1.926 -7.813 7.551 1.00 97.44 226 LEU A C 1
ATOM 1833 O O . LEU A 1 226 ? 1.755 -8.336 6.448 1.00 97.44 226 LEU A O 1
ATOM 1837 N N . THR A 1 227 ? 2.989 -8.117 8.310 1.00 95.94 227 THR A N 1
ATOM 1838 C CA . THR A 1 227 ? 3.950 -9.185 7.942 1.00 95.94 227 THR A CA 1
ATOM 1839 C C . THR A 1 227 ? 3.345 -10.591 7.996 1.00 95.94 227 THR A C 1
ATOM 1841 O O . THR A 1 227 ? 3.902 -11.518 7.419 1.00 95.94 227 THR A O 1
ATOM 1844 N N . SER A 1 228 ? 2.174 -10.757 8.625 1.00 95.38 228 SER A N 1
ATOM 1845 C CA . SER A 1 228 ? 1.437 -12.032 8.681 1.00 95.38 228 SER A CA 1
ATOM 1846 C C . SER A 1 228 ? 0.800 -12.470 7.348 1.00 95.38 228 SER A C 1
ATOM 1848 O O . SER A 1 228 ? 0.171 -13.527 7.280 1.00 95.38 228 SER A O 1
ATOM 1850 N N . ILE A 1 229 ? 0.939 -11.670 6.286 1.00 93.94 229 ILE A N 1
ATOM 1851 C CA . ILE A 1 229 ? 0.361 -11.901 4.957 1.00 93.94 229 ILE A CA 1
ATOM 1852 C C . ILE A 1 229 ? 1.489 -12.241 3.969 1.00 93.94 229 ILE A C 1
ATOM 1854 O O . ILE A 1 229 ? 2.540 -11.607 3.990 1.00 93.94 229 ILE A O 1
ATOM 1858 N N . SER A 1 230 ? 1.270 -13.209 3.070 1.00 92.81 230 SER A N 1
ATOM 1859 C CA . SER A 1 230 ? 2.152 -13.406 1.908 1.00 92.81 230 SER A CA 1
ATOM 1860 C C . SER A 1 230 ? 1.811 -12.408 0.798 1.00 92.81 230 SER A C 1
ATOM 1862 O O . SER A 1 230 ? 0.648 -12.299 0.409 1.00 92.81 230 SER A O 1
ATOM 1864 N N . TYR A 1 231 ? 2.839 -11.733 0.279 1.00 93.38 231 TYR A N 1
ATOM 1865 C CA . TYR A 1 231 ? 2.776 -10.773 -0.833 1.00 93.38 231 TYR A CA 1
ATOM 1866 C C . TYR A 1 231 ? 3.420 -11.337 -2.117 1.00 93.38 231 TYR A C 1
ATOM 1868 O O . TYR A 1 231 ? 3.771 -10.582 -3.013 1.00 93.38 231 TYR A O 1
ATOM 1876 N N . GLN A 1 232 ? 3.624 -12.659 -2.209 1.00 88.88 232 GLN A N 1
ATOM 1877 C CA . GLN A 1 232 ? 4.361 -13.306 -3.313 1.00 88.88 232 GLN A CA 1
ATOM 1878 C C . GLN A 1 232 ? 3.771 -13.062 -4.713 1.00 88.88 232 GLN A C 1
ATOM 1880 O O . GLN A 1 232 ? 4.496 -13.177 -5.696 1.00 88.88 232 GLN A O 1
ATOM 1885 N N . GLU A 1 233 ? 2.480 -12.737 -4.798 1.00 85.12 233 GLU A N 1
ATOM 1886 C CA . GLU A 1 233 ? 1.746 -12.486 -6.046 1.00 85.12 233 GLU A CA 1
ATOM 1887 C C . GLU A 1 233 ? 1.320 -11.007 -6.189 1.00 85.12 233 GLU A C 1
ATOM 1889 O O . GLU A 1 233 ? 0.606 -10.677 -7.130 1.00 85.12 233 GLU A O 1
ATOM 1894 N N . SER A 1 234 ? 1.752 -10.125 -5.273 1.00 89.50 234 SER A N 1
ATOM 1895 C CA . SER A 1 234 ? 1.272 -8.738 -5.134 1.00 89.50 234 SER A CA 1
ATOM 1896 C C . SER A 1 234 ? 2.365 -7.704 -5.422 1.00 89.50 234 SER A C 1
ATOM 1898 O O . SER A 1 234 ? 3.525 -7.879 -5.047 1.00 89.50 234 SER A O 1
ATOM 1900 N N . PHE A 1 235 ? 1.997 -6.569 -6.021 1.00 85.00 235 PHE A N 1
ATOM 1901 C CA . PHE A 1 235 ? 2.950 -5.518 -6.434 1.00 85.00 235 PHE A CA 1
ATOM 1902 C C . PHE A 1 235 ? 3.487 -4.625 -5.294 1.00 85.00 235 PHE A C 1
ATOM 1904 O O . PHE A 1 235 ? 4.328 -3.756 -5.526 1.00 85.00 235 PHE A O 1
ATOM 1911 N N . HIS A 1 236 ? 3.021 -4.820 -4.060 1.00 90.62 236 HIS A N 1
ATOM 1912 C CA . HIS A 1 236 ? 3.334 -3.997 -2.887 1.00 90.62 236 HIS A CA 1
ATOM 1913 C C . HIS A 1 236 ? 3.586 -4.865 -1.648 1.00 90.62 236 HIS A C 1
ATOM 1915 O O . HIS A 1 236 ? 3.156 -6.011 -1.576 1.00 90.62 236 HIS A O 1
ATOM 1921 N N . GLY A 1 237 ? 4.274 -4.306 -0.647 1.00 94.56 237 GLY A N 1
ATOM 1922 C CA . GLY A 1 237 ? 4.586 -4.993 0.611 1.00 94.56 237 GLY A CA 1
ATOM 1923 C C . GLY A 1 237 ? 3.829 -4.451 1.827 1.00 94.56 237 GLY A C 1
ATOM 1924 O O . GLY A 1 237 ? 3.121 -3.440 1.758 1.00 94.56 237 GLY A O 1
ATOM 1925 N N . ALA A 1 238 ? 4.043 -5.100 2.977 1.00 96.19 238 ALA A N 1
ATOM 1926 C CA . ALA A 1 238 ? 3.449 -4.733 4.266 1.00 96.19 238 ALA A CA 1
ATOM 1927 C C . ALA A 1 238 ? 3.686 -3.261 4.652 1.00 96.19 238 ALA A C 1
ATOM 1929 O O . ALA A 1 238 ? 2.748 -2.574 5.048 1.00 96.19 238 ALA A O 1
ATOM 1930 N N . PHE A 1 239 ? 4.912 -2.751 4.482 1.00 96.31 239 PHE A N 1
ATOM 1931 C CA . PHE A 1 239 ? 5.239 -1.359 4.808 1.00 96.31 239 PHE A CA 1
ATOM 1932 C C . PHE A 1 239 ? 4.568 -0.363 3.849 1.00 96.31 239 PHE A C 1
ATOM 1934 O O . PHE A 1 239 ? 3.998 0.622 4.305 1.00 96.31 239 PHE A O 1
ATOM 1941 N N . THR A 1 240 ? 4.547 -0.629 2.538 1.00 95.06 240 THR A N 1
ATOM 1942 C CA . THR A 1 240 ? 3.825 0.203 1.553 1.00 95.06 240 THR A CA 1
ATOM 1943 C C . THR A 1 240 ? 2.339 0.304 1.904 1.00 95.06 240 THR A C 1
ATOM 1945 O O . THR A 1 240 ? 1.780 1.396 1.967 1.00 95.06 240 THR A O 1
ATOM 1948 N N . SER A 1 241 ? 1.730 -0.838 2.231 1.00 96.50 241 SER A N 1
ATOM 1949 C CA . SER A 1 241 ? 0.320 -0.932 2.616 1.00 96.50 241 SER A CA 1
ATOM 1950 C C . SER A 1 241 ? 0.022 -0.214 3.943 1.00 96.50 241 SER A C 1
ATOM 1952 O O . SER A 1 241 ? -1.029 0.408 4.083 1.00 96.50 241 SER A O 1
ATOM 1954 N N . ALA A 1 242 ? 0.952 -0.257 4.905 1.00 97.62 242 ALA A N 1
ATOM 1955 C CA . ALA A 1 242 ? 0.838 0.459 6.175 1.00 97.62 242 ALA A CA 1
ATOM 1956 C C . ALA A 1 242 ? 0.951 1.986 5.998 1.00 97.62 242 ALA A C 1
ATOM 1958 O O . ALA A 1 242 ? 0.173 2.722 6.596 1.00 97.62 242 ALA A O 1
ATOM 1959 N N . ASN A 1 243 ? 1.860 2.469 5.142 1.00 96.94 243 ASN A N 1
ATOM 1960 C CA . ASN A 1 243 ? 1.967 3.902 4.835 1.00 96.94 243 ASN A CA 1
ATOM 1961 C C . ASN A 1 243 ? 0.702 4.424 4.139 1.00 96.94 243 ASN A C 1
ATOM 1963 O O . ASN A 1 243 ? 0.177 5.457 4.540 1.00 96.94 243 ASN A O 1
ATOM 1967 N N . ALA A 1 244 ? 0.154 3.686 3.167 1.00 96.69 244 ALA A N 1
ATOM 1968 C CA . ALA A 1 244 ? -1.119 4.041 2.535 1.00 96.69 244 ALA A CA 1
ATOM 1969 C C . ALA A 1 244 ? -2.270 4.144 3.555 1.00 96.69 244 ALA A C 1
ATOM 1971 O O . ALA A 1 244 ? -3.055 5.089 3.522 1.00 96.69 244 ALA A O 1
ATOM 1972 N N . ALA A 1 245 ? -2.336 3.213 4.512 1.00 97.44 245 ALA A N 1
ATOM 1973 C CA . ALA A 1 245 ? -3.314 3.253 5.595 1.00 97.44 245 ALA A CA 1
ATOM 1974 C C . ALA A 1 245 ? -3.145 4.481 6.508 1.00 97.44 245 ALA A C 1
ATOM 1976 O O . ALA A 1 245 ? -4.138 5.099 6.886 1.00 97.44 245 ALA A O 1
ATOM 1977 N N . ILE A 1 246 ? -1.904 4.842 6.846 1.00 97.38 246 ILE A N 1
ATOM 1978 C CA . ILE A 1 246 ? -1.585 6.003 7.689 1.00 97.38 246 ILE A CA 1
ATOM 1979 C C . ILE A 1 246 ? -1.900 7.315 6.974 1.00 97.38 246 ILE A C 1
ATOM 1981 O O . ILE A 1 246 ? -2.515 8.179 7.591 1.00 97.38 246 ILE A O 1
ATOM 1985 N N . ASN A 1 247 ? -1.581 7.445 5.684 1.00 96.19 247 ASN A N 1
ATOM 1986 C CA . ASN A 1 247 ? -1.944 8.627 4.899 1.00 96.19 247 ASN A CA 1
ATOM 1987 C C . ASN A 1 247 ? -3.466 8.848 4.918 1.00 96.19 247 ASN A C 1
ATOM 1989 O O . ASN A 1 247 ? -3.919 9.925 5.285 1.00 96.19 247 ASN A O 1
ATOM 1993 N N . LEU A 1 248 ? -4.261 7.797 4.667 1.00 96.56 248 LEU A N 1
ATOM 1994 C CA . LEU A 1 248 ? -5.725 7.871 4.761 1.00 96.56 248 LEU A CA 1
ATOM 1995 C C . LEU A 1 248 ? -6.207 8.286 6.168 1.00 96.56 248 LEU A C 1
ATOM 1997 O O . LEU A 1 248 ? -7.155 9.063 6.288 1.00 96.56 248 LEU A O 1
ATOM 2001 N N . ILE A 1 249 ? -5.584 7.772 7.238 1.00 95.31 249 ILE A N 1
ATOM 2002 C CA . ILE A 1 249 ? -5.903 8.156 8.626 1.00 95.31 249 ILE A CA 1
ATOM 2003 C C . ILE A 1 249 ? -5.604 9.644 8.865 1.00 95.31 249 ILE A C 1
ATOM 2005 O O . ILE A 1 249 ? -6.440 10.336 9.447 1.00 95.31 249 ILE A O 1
ATOM 2009 N N . VAL A 1 250 ? -4.450 10.140 8.407 1.00 94.81 250 VAL A N 1
ATOM 2010 C CA . VAL A 1 250 ? -4.051 11.552 8.525 1.00 94.81 250 VAL A CA 1
ATOM 2011 C C . VAL A 1 250 ? -5.022 12.446 7.752 1.00 94.81 250 VAL A C 1
ATOM 2013 O O . VAL A 1 250 ? -5.617 13.331 8.365 1.00 94.81 250 VAL A O 1
ATOM 2016 N N . ASP A 1 251 ? -5.295 12.148 6.477 1.00 93.44 251 ASP A N 1
ATOM 2017 C CA . ASP A 1 251 ? -6.264 12.879 5.644 1.00 93.44 251 ASP A CA 1
ATOM 2018 C C . ASP A 1 251 ? -7.635 12.995 6.335 1.00 93.44 251 ASP A C 1
ATOM 2020 O O . ASP A 1 251 ? -8.284 14.047 6.313 1.00 93.44 251 ASP A O 1
ATOM 2024 N N . ARG A 1 252 ? -8.098 11.919 6.988 1.00 91.19 252 ARG A N 1
ATOM 2025 C CA . ARG A 1 252 ? -9.391 11.910 7.686 1.00 91.19 252 ARG A CA 1
ATOM 2026 C C . ARG A 1 252 ? -9.388 12.690 9.007 1.00 91.19 252 ARG A C 1
ATOM 2028 O O . ARG A 1 252 ? -10.424 13.249 9.379 1.00 91.19 252 ARG A O 1
ATOM 2035 N N . ILE A 1 253 ? -8.255 12.747 9.703 1.00 89.69 253 ILE A N 1
ATOM 2036 C CA . ILE A 1 253 ? -8.083 13.585 10.897 1.00 89.69 253 ILE A CA 1
ATOM 2037 C C . ILE A 1 253 ? -8.046 15.065 10.493 1.00 89.69 253 ILE A C 1
ATOM 2039 O O . ILE A 1 253 ? -8.767 15.870 11.081 1.00 89.69 253 ILE A O 1
ATOM 2043 N N . GLU A 1 254 ? -7.282 15.421 9.457 1.00 87.62 254 GLU A N 1
ATOM 2044 C CA . GLU A 1 254 ? -7.167 16.801 8.966 1.00 87.62 254 GLU A CA 1
ATOM 2045 C C . GLU A 1 254 ? -8.479 17.332 8.367 1.00 87.62 254 GLU A C 1
ATOM 2047 O O . GLU A 1 254 ? -8.828 18.495 8.570 1.00 87.62 254 GLU A O 1
ATOM 2052 N N . THR A 1 255 ? -9.263 16.479 7.698 1.00 84.31 255 THR A N 1
ATOM 2053 C CA . THR A 1 255 ? -10.601 16.842 7.187 1.00 84.31 255 THR A CA 1
ATOM 2054 C C . THR A 1 255 ? -11.703 16.879 8.257 1.00 84.31 255 THR A C 1
ATOM 2056 O O . THR A 1 255 ? -12.838 17.241 7.945 1.00 84.31 255 THR A O 1
ATOM 2059 N N . GLY A 1 256 ? -11.394 16.565 9.523 1.00 62.38 256 GLY A N 1
ATOM 2060 C CA . GLY A 1 256 ? -12.289 16.800 10.662 1.00 62.38 256 GLY A CA 1
ATOM 2061 C C . GLY A 1 256 ? -13.536 15.908 10.717 1.00 62.38 256 GLY A C 1
ATOM 2062 O O . GLY A 1 256 ? -14.564 16.326 11.247 1.00 62.38 256 GLY A O 1
ATOM 2063 N N . LEU A 1 257 ? -13.475 14.690 10.166 1.00 55.22 257 LEU A N 1
ATOM 2064 C CA . LEU A 1 257 ? -14.593 13.732 10.145 1.00 55.22 257 LEU A CA 1
ATOM 2065 C C . LEU A 1 257 ? -14.556 12.747 11.334 1.00 55.22 257 LEU A C 1
ATOM 2067 O O . LEU A 1 257 ? -14.674 11.531 11.135 1.00 55.22 257 LEU A O 1
ATOM 2071 N N . LEU A 1 258 ? -14.392 13.278 12.553 1.00 49.22 258 LEU A N 1
ATOM 2072 C CA . LEU A 1 258 ? -14.306 12.556 13.836 1.00 49.22 258 LEU A CA 1
ATOM 2073 C C . LEU A 1 258 ? -15.164 13.221 14.927 1.00 49.22 258 LEU A C 1
ATOM 2075 O O . LEU A 1 258 ? -15.075 14.459 15.066 1.00 49.22 258 LEU A O 1
#

Secondary structure (DSSP, 8-state):
-----SSGGG-TT--GGG--HHHHHHHHHHHHHHHHHHHHHHHHHHT-SSHHHHHHHHHHHHHHHHHHHHHHHHHHHHHHHHHHHHHHTT------------------------------------------TTHHHHHHHHHHHHHHHHHHHHHHHHHHHHHHHHHHHHHHHHHHHHHHHHHHHHT---TTHHHHHHHHHHHHHHHHHHT---HHHHHHHHHHHHTTS--TTSSS-HHHHHHHHHHHHHHHHHTT--

InterPro domains:
  IPR011684 Protein Networ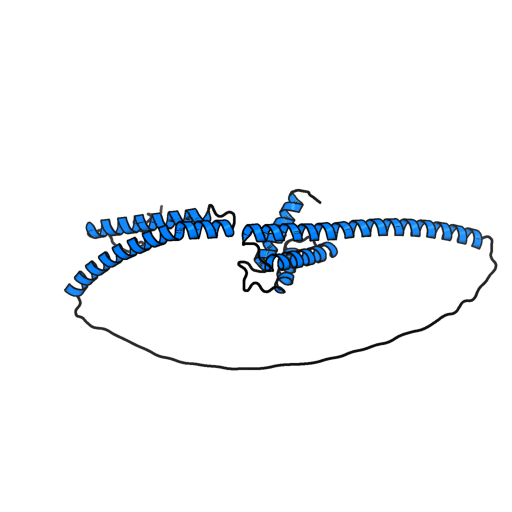ked (NET), actin-binding (NAB) domain [PF07765] (7-84)
  IPR011684 Protein Networked (NET), actin-binding (NAB) domain [PS51774] (5-90)

Organism: Arabidopsis arenosa (NCBI:txid38785)

Sequence (258 aa):
MNETSKWWWIGANHNTSNSSPWLNSTLTDLDAKTKEMLRVIDELDDEGDSFMKRAKIYFENMPKLIAMVEDLYRSHRSLAQKHDLLIKTSSLNSNSHNSSTCDELRSELCEETESDGEAVNEKDQIIEFGDDGETMKEELERLREENRVYKKMMGEKKQVVTLLLANLVRESEWLRVTLHKWLDDEYCPEPTNVKISKVAAKSYYSSLLKKETDMGEILLKMAQDLTSISYQESFHGAFTSANAAINLIVDRIETGLL

Foldseek 3Di:
DDDCPPQNVVDDPDPCVPPDPVRVVLSVVLSVLVVVLVVLVVVLVVVPPFPVSSVVSCVVCVVVNVVSVVVSVVSVVVVVVVVVVVCVVPDPDDDDDDDDDDYDDDDYDYDYYDYDDYDYDDYDDDDDDDDPPPVVVVVVVVVVVVVVVVVVVVVVVVVVVVVLLVVLLVVLVVLLVVLLVVQCVHFHNDPQSNVLSNQLSVLSSVCVVVVHDDLVVSLVSQLVSQVVGDCPPPPDGSNRSSVSSSVVVVVCVVVPVD